Protein 4AXV (pdb70)

Nearest PDB structures (foldseek):
  4axv-assembly1_A-2  TM=1.002E+00  e=1.842E-55  Vibrio campbellii CAIM 519 = NBRC 15631 = ATCC 25920
  5hxd-assembly1_B  TM=9.731E-01  e=2.573E-34  Escherichia coli O157:H7
  5hxd-assembly1_A  TM=9.699E-01  e=5.522E-34  Escherichia coli O157:H7
  3dgv-assembly4_C  TM=7.335E-01  e=3.475E-10  Bos taurus
  3k2k-assembly1_A  TM=6.516E-01  e=4.722E-09  Burkholderia mallei ATCC 23344

CATH classification: 3.40.630.10

Organism: Vibrio campbellii (strain ATCC BAA-1116) (NCBI:txid2902295)

Foldseek 3Di:
DPDPDDDAWDPPVQQVDQPFDWDFLFAAPVGHTFTKGAAQDDDPQAAEEEEALFQQFQLQLLLLSSLNSTHDRNLFRYMYGSYLPQNVVVNGGAHPVQANQQQAAQFVPRDFDWDFACPDPPRPDGDHTGTHDDPVDGRRVNVRVVVVCVVPVHQAYEYEADDPFEKEFAPPDVVSVLLCVLLVGHYDYHPSLCRHNGPNVVCVVVVRGYMYDYHHPDHSVVSNVRRNVSSNCVSNDDD

Solvent-accessible surface area: 12246 Å² total

GO terms:
  GO:0061473 murein tripeptide carboxypeptidase activity (F, IDA)
  GO:0008270 zinc ion binding (F, IDA)
  GO:0009253 peptidoglycan catabolic process (P, IDA)

Radius of gyration: 17.27 Å; Cα contacts (8 Å, |Δi|>4): 525; chains: 1; bounding box: 40×55×35 Å

Sequence (239 aa):
VLFQGPASLIPRTERAAFLITPTSYGKSVLGAPLLYFPAQVESNSRGLILAGTHGDETASIAGLSCALRSLPAECLKHDVILSNPDANQLGTRANANQVDLNRAFPTQNWTEHGTVYRWSSHTPVRDVKVKTGDKEQLEPEVDALISLIELRRPKFVVSFHEPLAFVDDPAHSDLAKWLGKQFNLPIVDDVDYETPGSFGTWCNERQLPCCITVELPPISADLTIEKHLDAFIALLQHDP

InterPro domains:
  IPR000834 Peptidase M14, carboxypeptidase A [PS52035] (3-245)
  IPR043691 Murein peptide amidase A [MF_02211] (13-245)
  IPR043691 Murein peptide amidase A [NF007897] (14-246)
  IPR055438 Succinylglutamate desuccinylase/Aspartoacylase, catalytic domain [PF24827] (54-118)

Structure (mmCIF, N/CA/C/O backbone):
data_4AXV
#
_entry.id   4AXV
#
_cell.length_a   73.600
_cell.length_b   73.600
_cell.length_c   208.710
_cell.angle_alpha   90.00
_cell.angle_beta   90.00
_cell.angle_gamma   120.00
#
_symmetry.space_group_name_H-M   'P 65 2 2'
#
loop_
_entity.id
_entity.type
_entity.pdbx_description
1 polymer MPAA
2 non-polymer 'ZINC ION'
3 non-polymer 1,2-ETHANEDIOL
4 water water
#
loop_
_atom_site.group_PDB
_atom_site.id
_atom_site.type_symbol
_atom_site.label_atom_id
_atom_site.label_alt_id
_atom_site.label_comp_id
_atom_site.label_asym_id
_atom_site.label_entity_id
_atom_site.label_seq_id
_atom_site.pdbx_PDB_ins_code
_atom_site.Cartn_x
_atom_site.Cartn_y
_atom_site.Cartn_z
_atom_site.occupancy
_atom_site.B_iso_or_equiv
_atom_site.auth_seq_id
_atom_site.auth_comp_id
_atom_site.auth_asym_id
_atom_site.auth_atom_id
_atom_site.pdbx_PDB_model_num
ATOM 1 N N . VAL A 1 1 ? -15.923 70.440 47.329 1.00 58.07 -6 VAL A N 1
ATOM 2 C CA . VAL A 1 1 ? -14.545 70.181 46.814 1.00 58.47 -6 VAL A CA 1
ATOM 3 C C . VAL A 1 1 ? -13.847 71.539 46.750 1.00 53.54 -6 VAL A C 1
ATOM 4 O O . VAL A 1 1 ? -14.414 72.495 46.216 1.00 51.66 -6 VAL A O 1
ATOM 8 N N . LEU A 1 2 ? -12.636 71.652 47.292 1.00 46.63 -5 LEU A N 1
ATOM 9 C CA . LEU A 1 2 ? -12.018 72.999 47.365 1.00 50.45 -5 LEU A CA 1
ATOM 10 C C . LEU A 1 2 ? -11.278 73.502 46.103 1.00 44.53 -5 LEU A C 1
ATOM 11 O O . LEU A 1 2 ? -11.285 74.676 45.843 1.00 44.08 -5 LEU A O 1
ATOM 16 N N . PHE A 1 3 ? -10.660 72.600 45.344 1.00 42.54 -4 PHE A N 1
ATOM 17 C CA . PHE A 1 3 ? -9.976 72.902 44.080 1.00 40.48 -4 PHE A CA 1
ATOM 18 C C . PHE A 1 3 ? -9.992 71.579 43.302 1.00 40.34 -4 PHE A C 1
ATOM 19 O O . PHE A 1 3 ? -10.129 70.520 43.931 1.00 40.90 -4 PHE A O 1
ATOM 27 N N . GLN A 1 4 ? -9.879 71.640 41.974 1.00 44.27 -3 GLN A N 1
ATOM 28 C CA . GLN A 1 4 ? -9.700 70.434 41.147 1.00 47.07 -3 GLN A CA 1
ATOM 29 C C . GLN A 1 4 ? -8.266 69.998 41.317 1.00 45.70 -3 GLN A C 1
ATOM 30 O O . GLN A 1 4 ? -7.358 70.837 41.180 1.00 37.89 -3 GLN A O 1
ATOM 36 N N . GLY A 1 5 ? -8.081 68.713 41.683 1.00 48.65 -2 GLY A N 1
ATOM 37 C CA . GLY A 1 5 ? -6.743 68.071 41.900 1.00 44.46 -2 GLY A CA 1
ATOM 38 C C . GLY A 1 5 ? -5.950 68.366 40.643 1.00 45.62 -2 GLY A C 1
ATOM 39 O O . GLY A 1 5 ? -6.561 68.694 39.603 1.00 44.54 -2 GLY A O 1
ATOM 40 N N . PRO A 1 6 ? -4.604 68.348 40.734 1.00 46.54 -1 PRO A N 1
ATOM 41 C CA . PRO A 1 6 ? -3.788 68.841 39.568 1.00 44.98 -1 PRO A CA 1
ATOM 42 C C . PRO A 1 6 ? -3.874 67.915 38.328 1.00 48.41 -1 PRO A C 1
ATOM 43 O O . PRO A 1 6 ? -4.035 66.690 38.481 1.00 46.92 -1 PRO A O 1
ATOM 47 N N . ALA A 1 7 ? -3.796 68.485 37.126 1.00 45.44 0 ALA A N 1
ATOM 48 C CA . ALA A 1 7 ? -3.670 67.659 35.912 1.00 49.03 0 ALA A CA 1
ATOM 49 C C . ALA A 1 7 ? -2.334 66.881 36.049 1.00 50.89 0 ALA A C 1
ATOM 50 O O . ALA A 1 7 ? -1.379 67.432 36.605 1.00 55.41 0 ALA A O 1
ATOM 68 N N . SER A 1 9 ? 1.152 65.657 35.026 1.00 50.91 2 SER A N 1
ATOM 69 C CA . SER A 1 9 ? 2.097 66.185 33.993 1.00 53.83 2 SER A CA 1
ATOM 70 C C . SER A 1 9 ? 2.745 65.060 33.122 1.00 47.69 2 SER A C 1
ATOM 71 O O . SER A 1 9 ? 3.137 63.979 33.613 1.00 47.52 2 SER A O 1
ATOM 74 N N . LEU A 1 10 ? 2.751 65.304 31.816 1.00 43.20 3 LEU A N 1
ATOM 75 C CA . LEU A 1 10 ? 2.939 64.230 30.831 1.00 35.59 3 LEU A CA 1
ATOM 76 C C . LEU A 1 10 ? 4.102 64.516 29.934 1.00 33.68 3 LEU A C 1
ATOM 77 O O . LEU A 1 10 ? 4.481 65.671 29.701 1.00 31.87 3 LEU A O 1
ATOM 82 N N . ILE A 1 11 ? 4.685 63.477 29.380 1.00 33.73 4 ILE A N 1
ATOM 83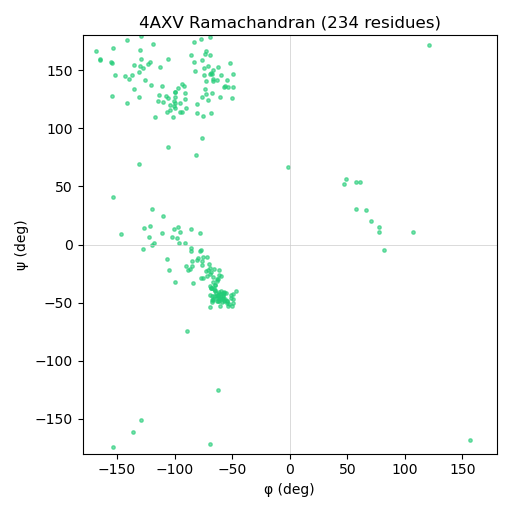 C CA . ILE A 1 11 ? 5.651 63.697 28.337 1.00 32.17 4 ILE A CA 1
ATOM 84 C C . ILE A 1 11 ? 4.953 64.514 27.241 1.00 32.18 4 ILE A C 1
ATOM 85 O O . ILE A 1 11 ? 3.796 64.249 26.955 1.00 34.31 4 ILE A O 1
ATOM 90 N N . PRO A 1 12 ? 5.627 65.555 26.676 1.00 32.04 5 PRO A N 1
ATOM 91 C CA . PRO A 1 12 ? 5.019 66.292 25.551 1.00 31.27 5 PRO A CA 1
ATOM 92 C C . PRO A 1 12 ? 4.590 65.332 24.398 1.00 30.99 5 PRO A C 1
ATOM 93 O O . PRO A 1 12 ? 5.332 64.406 24.026 1.00 31.03 5 PRO A O 1
ATOM 97 N N . ARG A 1 13 ? 3.391 65.545 23.873 1.00 30.31 6 ARG A N 1
ATOM 98 C CA . ARG A 1 13 ? 2.813 64.734 22.795 1.00 29.78 6 ARG A CA 1
ATOM 99 C C . ARG A 1 13 ? 3.795 64.489 21.647 1.00 32.23 6 ARG A C 1
ATOM 100 O O . ARG A 1 13 ? 3.852 63.382 21.095 1.00 28.82 6 ARG A O 1
ATOM 108 N N . THR A 1 14 ? 4.563 65.527 21.291 1.00 31.93 7 THR A N 1
ATOM 109 C CA . THR A 1 14 ? 5.499 65.439 20.183 1.00 30.81 7 THR A CA 1
ATOM 110 C C . THR A 1 14 ? 6.550 64.326 20.435 1.00 28.95 7 THR A C 1
ATOM 111 O O . THR A 1 14 ? 7.116 63.776 19.479 1.00 31.04 7 THR A O 1
ATOM 115 N N . GLU A 1 15 ? 6.838 64.008 21.700 1.00 27.93 8 GLU A N 1
ATOM 116 C CA . GLU A 1 15 ? 7.920 63.021 22.038 1.00 29.02 8 GLU A CA 1
ATOM 117 C C . GLU A 1 15 ? 7.417 61.568 22.278 1.00 25.90 8 GLU A C 1
ATOM 118 O O . GLU A 1 15 ? 8.215 60.695 22.580 1.00 28.21 8 GLU A O 1
ATOM 124 N N . ARG A 1 16 ? 6.123 61.326 22.144 1.00 26.56 9 ARG A N 1
ATOM 125 C CA . ARG A 1 16 ? 5.537 60.078 22.589 1.00 28.17 9 ARG A CA 1
ATOM 126 C C . ARG A 1 16 ? 5.703 58.782 21.759 1.00 28.35 9 ARG A C 1
ATOM 127 O O . ARG A 1 16 ? 5.304 57.713 22.229 1.00 30.52 9 ARG A O 1
ATOM 135 N N . ALA A 1 17 ? 6.305 58.847 20.582 1.00 25.98 10 ALA A N 1
ATOM 136 C CA . ALA A 1 17 ? 6.621 57.630 19.875 1.00 26.51 10 ALA A CA 1
ATOM 137 C C . ALA A 1 17 ? 7.715 56.827 20.603 1.00 29.18 10 ALA A C 1
ATOM 138 O O . ALA A 1 17 ? 7.791 55.644 20.401 1.00 28.79 10 ALA A O 1
ATOM 140 N N . ALA A 1 18 ? 8.563 57.454 21.429 1.00 28.63 11 ALA A N 1
ATOM 141 C CA . ALA A 1 18 ? 9.683 56.742 22.097 1.00 26.30 11 ALA A CA 1
ATOM 142 C C . ALA A 1 18 ? 9.139 56.022 23.355 1.00 28.25 11 ALA A C 1
ATOM 143 O O . ALA A 1 18 ? 8.193 56.498 24.036 1.00 26.02 11 ALA A O 1
ATOM 145 N N . PHE A 1 19 ? 9.764 54.902 23.680 1.00 25.55 12 PHE A N 1
ATOM 146 C CA . PHE A 1 19 ? 9.676 54.335 25.027 1.00 27.99 12 PHE A CA 1
ATOM 147 C C . PHE A 1 19 ? 10.898 54.811 25.873 1.00 27.90 12 PHE A C 1
ATOM 148 O O . PHE A 1 19 ? 11.992 54.458 25.543 1.00 30.34 12 PHE A O 1
ATOM 156 N N . LEU A 1 20 ? 10.727 55.617 26.920 1.00 31.45 13 LEU A N 1
ATOM 157 C CA . LEU A 1 20 ? 11.860 56.047 27.727 1.00 34.55 13 LEU A CA 1
ATOM 158 C C . LEU A 1 20 ? 12.339 54.925 28.662 1.00 36.55 13 LEU A C 1
ATOM 159 O O . LEU A 1 20 ? 13.452 54.998 29.160 1.00 38.06 13 LEU A O 1
ATOM 164 N N . ILE A 1 21 ? 11.506 53.892 28.907 1.00 33.77 14 ILE A N 1
ATOM 165 C CA . ILE A 1 21 ? 11.949 52.679 29.669 1.00 29.96 14 ILE A CA 1
ATOM 166 C C . ILE A 1 21 ? 12.272 51.568 28.712 1.00 34.18 14 ILE A C 1
ATOM 167 O O . ILE A 1 21 ? 11.417 51.176 27.876 1.00 33.12 14 ILE A O 1
ATOM 172 N N . THR A 1 22 ? 13.507 51.083 28.787 1.00 29.61 15 THR A N 1
ATOM 173 C CA . THR A 1 22 ? 13.889 49.912 28.020 1.00 31.31 15 THR A CA 1
ATOM 174 C C . THR A 1 22 ? 13.196 48.684 28.649 1.00 34.21 15 THR A C 1
ATOM 175 O O . THR A 1 22 ? 13.323 48.440 29.857 1.00 31.85 15 THR A O 1
ATOM 179 N N . PRO A 1 23 ? 12.429 47.923 27.847 1.00 29.88 16 PRO A N 1
ATOM 180 C CA . PRO A 1 23 ? 11.797 46.801 28.468 1.00 29.06 16 PRO A CA 1
ATOM 181 C C . PRO A 1 23 ? 12.813 45.672 28.777 1.00 30.78 16 PRO A C 1
ATOM 182 O O . PRO A 1 23 ? 13.941 45.672 28.261 1.00 34.41 16 PRO A O 1
ATOM 186 N N . THR A 1 24 ? 12.418 44.736 29.638 1.00 31.12 17 THR A N 1
ATOM 187 C CA . THR A 1 24 ? 13.186 43.470 29.842 1.00 28.65 17 THR A CA 1
ATOM 188 C C . THR A 1 24 ? 12.384 42.290 29.281 1.00 28.70 17 THR A C 1
ATOM 189 O O . THR A 1 24 ? 11.195 42.200 29.501 1.00 29.12 17 THR A O 1
ATOM 193 N N . SER A 1 25 ? 13.035 41.386 28.575 1.00 26.92 18 SER A N 1
ATOM 194 C CA . SER A 1 25 ? 12.390 40.184 28.129 1.00 29.27 18 SER A CA 1
ATOM 195 C C . SER A 1 25 ? 12.158 39.216 29.295 1.00 29.06 18 SER A C 1
ATOM 196 O O . SER A 1 25 ? 13.005 39.085 30.136 1.00 27.38 18 SER A O 1
ATOM 199 N N . TYR A 1 26 ? 11.026 38.543 29.340 1.00 25.89 19 TYR A N 1
ATOM 200 C CA . TYR A 1 26 ? 10.820 37.520 30.362 1.00 27.09 19 TYR A CA 1
ATOM 201 C C . TYR A 1 26 ? 10.555 36.208 29.683 1.00 29.27 19 TYR A C 1
ATOM 202 O O . TYR A 1 26 ? 10.040 35.291 30.298 1.00 32.78 19 TYR A O 1
ATOM 211 N N . GLY A 1 27 ? 10.862 36.099 28.384 1.00 27.39 20 GLY A N 1
ATOM 212 C CA . GLY A 1 27 ? 10.589 34.813 27.725 1.00 25.07 20 GLY A CA 1
ATOM 213 C C . GLY A 1 27 ? 10.442 34.981 26.224 1.00 28.96 20 GLY A C 1
ATOM 214 O O . GLY A 1 27 ? 10.741 36.066 25.677 1.00 30.29 20 GLY A O 1
ATOM 215 N N . LYS A 1 28 ? 9.950 33.925 25.568 1.00 27.80 21 LYS A N 1
ATOM 216 C CA . LYS A 1 28 ? 9.899 33.821 24.121 1.00 33.45 21 LYS A CA 1
ATOM 217 C C . LYS A 1 28 ? 8.564 33.179 23.791 1.00 34.04 21 LYS A C 1
ATOM 218 O O . LYS A 1 28 ? 8.138 32.243 24.484 1.00 28.80 21 LYS A O 1
ATOM 224 N N . SER A 1 29 ? 7.923 33.616 22.709 1.00 28.66 22 SER A N 1
ATOM 225 C CA . SER A 1 29 ? 6.609 33.113 22.335 1.00 28.80 22 SER A CA 1
ATOM 226 C C . SER A 1 29 ? 6.777 31.820 21.574 1.00 28.68 22 SER A C 1
ATOM 227 O O . SER A 1 29 ? 7.892 31.460 21.237 1.00 29.84 22 SER A O 1
ATOM 230 N N . VAL A 1 30 ? 5.682 31.141 21.247 1.00 25.37 23 VAL A N 1
ATOM 231 C CA . VAL A 1 30 ? 5.791 29.944 20.406 1.00 26.19 23 VAL A CA 1
ATOM 232 C C . VAL A 1 30 ? 6.608 30.249 19.135 1.00 30.77 23 VAL A C 1
ATOM 233 O O . VAL A 1 30 ? 7.469 29.465 18.780 1.00 28.31 23 VAL A O 1
ATOM 237 N N . LEU A 1 31 ? 6.328 31.369 18.443 1.00 29.33 24 LEU A N 1
ATOM 238 C CA . LEU A 1 31 ? 6.975 31.667 17.158 1.00 29.89 24 LEU A CA 1
ATOM 239 C C . LEU A 1 31 ? 8.355 32.227 17.377 1.00 27.21 24 LEU A C 1
ATOM 240 O O . LEU A 1 31 ? 9.113 32.381 16.443 1.00 25.59 24 LEU A O 1
ATOM 245 N N . GLY A 1 32 ? 8.684 32.581 18.592 1.00 27.31 25 GLY A N 1
ATOM 246 C CA . GLY A 1 32 ? 10.074 32.964 18.870 1.00 26.32 25 GLY A CA 1
ATOM 247 C C . GLY A 1 32 ? 10.161 34.463 19.069 1.00 32.67 25 GLY A C 1
ATOM 248 O O . GLY A 1 32 ? 11.264 34.987 19.072 1.00 31.86 25 GLY A O 1
ATOM 249 N N . ALA A 1 33 ? 9.024 35.175 19.199 1.00 32.38 26 ALA A N 1
ATOM 250 C CA . ALA A 1 33 ? 9.107 36.640 19.509 1.00 31.14 26 ALA A CA 1
ATOM 251 C C . ALA A 1 33 ? 9.493 36.830 20.954 1.00 30.42 26 ALA A C 1
ATOM 252 O O . ALA A 1 33 ? 9.159 36.002 21.763 1.00 31.16 26 ALA A O 1
ATOM 254 N N . PRO A 1 34 ? 10.157 37.944 21.292 1.00 30.91 27 PRO A N 1
ATOM 255 C CA . PRO A 1 34 ? 10.387 38.179 22.722 1.00 30.78 27 PRO A CA 1
ATOM 256 C C . PRO A 1 34 ? 9.116 38.645 23.469 1.00 29.01 27 PRO A C 1
ATOM 257 O O . PRO A 1 34 ? 8.287 39.302 22.897 1.00 29.87 27 PRO A O 1
ATOM 261 N N . LEU A 1 35 ? 9.003 38.221 24.721 1.00 27.39 28 LEU A N 1
ATOM 262 C CA . LEU A 1 35 ? 7.964 38.585 25.644 1.00 27.28 28 LEU A CA 1
ATOM 263 C C . LEU A 1 35 ? 8.597 39.653 26.497 1.00 26.15 28 LEU A C 1
ATOM 264 O O . LEU A 1 35 ? 9.729 39.470 27.018 1.00 28.31 28 LEU A O 1
ATOM 269 N N . LEU A 1 36 ? 7.911 40.788 26.584 1.00 23.59 29 LEU A N 1
ATOM 270 C CA . LEU A 1 36 ? 8.491 42.020 27.168 1.00 25.40 29 LEU A CA 1
ATOM 271 C C . LEU A 1 36 ? 7.678 42.609 28.278 1.00 25.39 29 LEU A C 1
ATOM 272 O O . LEU A 1 36 ? 6.431 42.651 28.197 1.00 25.59 29 LEU A O 1
ATOM 277 N N . TYR A 1 37 ? 8.369 43.123 29.295 1.00 25.20 30 TYR A N 1
ATOM 278 C CA . TYR A 1 37 ? 7.696 43.908 30.288 1.00 28.21 30 TYR A CA 1
ATOM 279 C C . TYR A 1 37 ? 8.523 45.146 30.575 1.00 29.11 30 TYR A C 1
ATOM 280 O O . TYR A 1 37 ? 9.766 45.164 30.395 1.00 29.86 30 TYR A O 1
ATOM 289 N N . PHE A 1 38 ? 7.822 46.166 31.031 1.00 26.36 31 PHE A N 1
ATOM 290 C CA . PHE A 1 38 ? 8.465 47.405 31.396 1.00 27.14 31 PHE A CA 1
ATOM 291 C C . PHE A 1 38 ? 8.437 47.450 32.898 1.00 28.04 31 PHE A C 1
ATOM 292 O O . PHE A 1 38 ? 7.324 47.527 33.475 1.00 28.47 31 PHE A O 1
ATOM 300 N N . PRO A 1 39 ? 9.632 47.386 33.527 1.00 31.22 32 PRO A N 1
ATOM 301 C CA . PRO A 1 39 ? 9.705 47.344 34.996 1.00 31.56 32 PRO A CA 1
ATOM 302 C C . PRO A 1 39 ? 9.224 48.627 35.642 1.00 32.30 32 PRO A C 1
ATOM 303 O O . PRO A 1 39 ? 9.513 49.750 35.136 1.00 31.39 32 PRO A O 1
ATOM 307 N N . ALA A 1 40 ? 8.510 48.485 36.764 1.00 30.54 33 ALA A N 1
ATOM 308 C CA . ALA A 1 40 ? 8.180 49.637 37.590 1.00 32.24 33 ALA A CA 1
ATOM 309 C C . ALA A 1 40 ? 9.445 50.468 37.862 1.00 31.02 33 ALA A C 1
ATOM 310 O O . ALA A 1 40 ? 10.526 49.913 37.977 1.00 29.04 33 ALA A O 1
ATOM 312 N N . GLN A 1 41 ? 9.301 51.787 37.963 1.00 31.28 34 GLN A N 1
ATOM 313 C CA . GLN A 1 41 ? 10.447 52.659 38.234 1.00 36.19 34 GLN A CA 1
ATOM 314 C C . GLN A 1 41 ? 10.466 53.167 39.693 1.00 39.73 34 GLN A C 1
ATOM 315 O O . GLN A 1 41 ? 11.491 53.520 40.180 1.00 45.92 34 GLN A O 1
ATOM 321 N N . VAL A 1 42 ? 9.327 53.174 40.375 1.00 44.35 35 VAL A N 1
ATOM 322 C CA . VAL A 1 42 ? 9.234 53.631 41.771 1.00 48.86 35 VAL A CA 1
ATOM 323 C C . VAL A 1 42 ? 9.302 52.377 42.635 1.00 52.30 35 VAL A C 1
ATOM 324 O O . VAL A 1 42 ? 8.655 51.365 42.347 1.00 43.67 35 VAL A O 1
ATOM 328 N N . GLU A 1 43 ? 10.112 52.464 43.680 1.00 57.03 36 GLU A N 1
ATOM 329 C CA . GLU A 1 43 ? 10.121 51.521 44.790 1.00 63.13 36 GLU A CA 1
ATOM 330 C C . GLU A 1 43 ? 8.876 51.745 45.651 1.00 58.02 36 GLU A C 1
ATOM 331 O O . GLU A 1 43 ? 8.577 52.878 46.006 1.00 59.31 36 GLU A O 1
ATOM 337 N N . SER A 1 44 ? 8.138 50.679 45.956 1.00 56.68 37 SER A N 1
ATOM 338 C CA . SER A 1 44 ? 6.980 50.776 46.857 1.00 53.13 37 SER A CA 1
ATOM 339 C C . SER A 1 44 ? 6.474 49.414 47.267 1.00 52.83 37 SER A C 1
ATOM 340 O O . SER A 1 44 ? 6.796 48.387 46.659 1.00 53.60 37 SER A O 1
ATOM 343 N N . ASN A 1 45 ? 5.632 49.426 48.287 1.00 58.09 38 ASN A N 1
ATOM 344 C CA . ASN A 1 45 ? 5.121 48.203 48.841 1.00 58.62 38 ASN A CA 1
ATOM 345 C C . ASN A 1 45 ? 3.925 47.709 48.085 1.00 57.15 38 ASN A C 1
ATOM 346 O O . ASN A 1 45 ? 3.535 46.541 48.251 1.00 54.64 38 ASN A O 1
ATOM 351 N N . SER A 1 46 ? 3.357 48.581 47.244 1.00 52.17 39 SER A N 1
ATOM 352 C CA . SER A 1 46 ? 2.191 48.183 46.464 1.00 50.41 39 SER A CA 1
ATOM 353 C C . SER A 1 46 ? 2.415 48.014 44.926 1.00 42.47 39 SER A C 1
ATOM 354 O O . SER A 1 46 ? 1.481 48.057 44.131 1.00 39.39 39 SER A O 1
ATOM 357 N N . ARG A 1 47 ? 3.640 47.741 44.533 1.00 38.54 40 ARG A N 1
ATOM 358 C CA . ARG A 1 47 ? 3.922 47.484 43.147 1.00 36.28 40 ARG A CA 1
ATOM 359 C C . ARG A 1 47 ? 3.141 46.243 42.621 1.00 39.72 40 ARG A C 1
ATOM 360 O O . ARG A 1 47 ? 3.186 45.141 43.203 1.00 32.75 40 ARG A O 1
ATOM 368 N N . GLY A 1 48 ? 2.424 46.439 41.515 1.00 34.65 41 GLY A N 1
ATOM 369 C CA . GLY A 1 48 ? 1.686 45.340 40.921 1.00 35.01 41 GLY A CA 1
ATOM 370 C C . GLY A 1 48 ? 1.978 45.199 39.438 1.00 35.05 41 GLY A C 1
ATOM 371 O O . GLY A 1 48 ? 3.082 45.534 38.963 1.00 35.90 41 GLY A O 1
ATOM 372 N N . LEU A 1 49 ? 0.998 44.682 38.705 1.00 29.52 42 LEU A N 1
ATOM 373 C CA . LEU A 1 49 ? 1.247 44.250 37.339 1.00 30.28 42 LEU A CA 1
ATOM 374 C C . LEU A 1 49 ? 0.044 44.614 36.510 1.00 28.24 42 LEU A C 1
ATOM 375 O O . LEU A 1 49 ? -1.093 44.236 36.845 1.00 29.32 42 LEU A O 1
ATOM 380 N N . ILE A 1 50 ? 0.295 45.411 35.473 1.00 26.79 43 ILE A N 1
ATOM 381 C CA . ILE A 1 50 ? -0.740 45.790 34.502 1.00 26.70 43 ILE A CA 1
ATOM 382 C C . ILE A 1 50 ? -0.509 45.073 33.164 1.00 28.13 43 ILE A C 1
ATOM 383 O O . ILE A 1 50 ? 0.591 45.164 32.590 1.00 25.81 43 ILE A O 1
ATOM 388 N N . LEU A 1 51 ? -1.534 44.396 32.645 1.00 27.22 44 LEU A N 1
ATOM 389 C CA . LEU A 1 51 ? -1.282 43.455 31.594 1.00 30.60 44 LEU A CA 1
ATOM 390 C C . LEU A 1 51 ? -2.344 43.580 30.493 1.00 30.78 44 LEU A C 1
ATOM 391 O O . LEU A 1 51 ? -3.528 43.838 30.812 1.00 25.44 44 LEU A O 1
ATOM 396 N N . ALA A 1 52 ? -1.938 43.358 29.218 1.00 22.52 45 ALA A N 1
ATOM 397 C CA . ALA A 1 52 ? -2.931 43.305 28.160 1.00 24.07 45 ALA A CA 1
ATOM 398 C C . ALA A 1 52 ? -2.525 42.210 27.174 1.00 24.13 45 ALA A C 1
ATOM 399 O O . ALA A 1 52 ? -1.435 41.589 27.297 1.00 24.15 45 ALA A O 1
ATOM 401 N N . GLY A 1 53 ? -3.369 41.973 26.184 1.00 21.37 46 GLY A N 1
ATOM 402 C CA . GLY A 1 53 ? -2.982 41.063 25.104 1.00 22.15 46 GLY A CA 1
ATOM 403 C C . GLY A 1 53 ? -3.043 39.561 25.414 1.00 25.77 46 GLY A C 1
ATOM 404 O O . GLY A 1 53 ? -2.488 38.749 24.629 1.00 27.82 46 GLY A O 1
ATOM 405 N N . THR A 1 54 ? -3.721 39.163 26.501 1.00 24.54 47 THR A N 1
ATOM 406 C CA . THR A 1 54 ? -4.048 37.718 26.719 1.00 25.41 47 THR A CA 1
ATOM 407 C C . THR A 1 54 ? -4.670 37.112 25.461 1.00 27.54 47 THR A C 1
ATOM 408 O O . THR A 1 54 ? -4.248 36.023 25.000 1.00 24.39 47 THR A O 1
ATOM 412 N N . HIS A 1 55 ? -5.637 37.850 24.899 1.00 25.08 48 HIS A N 1
ATOM 413 C CA . HIS A 1 55 ? -6.278 37.466 23.619 1.00 24.13 48 HIS A CA 1
ATOM 414 C C . HIS A 1 55 ? -5.759 38.387 22.522 1.00 24.91 48 HIS A C 1
ATOM 415 O O . HIS A 1 55 ? -5.810 39.610 22.646 1.00 22.49 48 HIS A O 1
ATOM 422 N N . GLY A 1 56 ? -5.240 37.790 21.457 1.00 23.42 49 GLY A N 1
ATOM 423 C CA . GLY A 1 56 ? -4.433 38.540 20.495 1.00 28.12 49 GLY A CA 1
ATOM 424 C C . GLY A 1 56 ? -5.222 39.549 19.683 1.00 25.76 49 GLY A C 1
ATOM 425 O O . GLY A 1 56 ? -4.631 40.467 19.175 1.00 30.28 49 GLY A O 1
ATOM 426 N N . ASP A 1 57 ? -6.542 39.399 19.601 1.00 23.44 50 ASP A N 1
ATOM 427 C CA . ASP A 1 57 ? -7.354 40.321 18.804 1.00 25.63 50 ASP A CA 1
ATOM 428 C C . ASP A 1 57 ? -8.054 41.371 19.698 1.00 25.72 50 ASP A C 1
ATOM 429 O O . ASP A 1 57 ? -8.966 42.015 19.263 1.00 22.49 50 ASP A O 1
ATOM 434 N N . GLU A 1 58 ? -7.665 41.509 20.960 1.00 23.55 51 GLU A N 1
ATOM 435 C CA . GLU A 1 58 ? -8.255 42.547 21.811 1.00 22.72 51 GLU A CA 1
ATOM 436 C C . GLU A 1 58 ? -7.174 43.604 21.935 1.00 20.45 51 GLU A C 1
ATOM 437 O O . GLU A 1 58 ? -6.337 43.579 22.813 1.00 23.06 51 GLU A O 1
ATOM 443 N N . THR A 1 59 ? -7.119 44.476 20.951 1.00 21.63 52 THR A N 1
ATOM 444 C CA . THR A 1 59 ? -5.969 45.314 20.734 1.00 22.63 52 THR A CA 1
ATOM 445 C C . THR A 1 59 ? -6.256 46.744 21.133 1.00 23.51 52 THR A C 1
ATOM 446 O O . THR A 1 59 ? -5.333 47.555 21.207 1.00 23.01 52 THR A O 1
ATOM 450 N N . ALA A 1 60 ? -7.526 47.103 21.363 1.00 22.05 53 ALA A N 1
ATO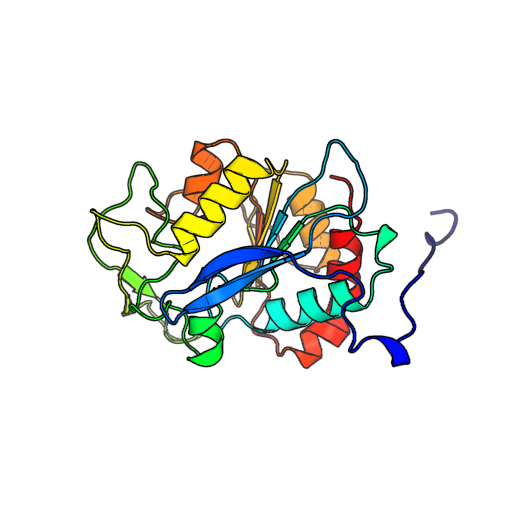M 451 C CA . ALA A 1 60 ? -7.803 48.512 21.731 1.00 21.87 53 ALA A CA 1
ATOM 452 C C . ALA A 1 60 ? -7.136 48.754 23.071 1.00 24.12 53 ALA A C 1
ATOM 453 O O . ALA A 1 60 ? -6.533 49.829 23.329 1.00 24.69 53 ALA A O 1
ATOM 455 N N . SER A 1 61 ? -7.126 47.713 23.908 1.00 25.16 54 SER A N 1
ATOM 456 C CA . SER A 1 61 ? -6.499 47.879 25.206 1.00 28.34 54 SER A CA 1
ATOM 457 C C . SER A 1 61 ? -4.992 47.880 25.141 1.00 28.80 54 SER A C 1
ATOM 458 O O . SER A 1 61 ? -4.341 48.519 25.984 1.00 26.83 54 SER A O 1
ATOM 461 N N . ILE A 1 62 ? -4.416 47.185 24.156 1.00 24.28 55 ILE A N 1
ATOM 462 C CA . ILE A 1 62 ? -2.952 47.254 23.984 1.00 23.22 55 ILE A CA 1
ATOM 463 C C . ILE A 1 62 ? -2.543 48.682 23.541 1.00 23.89 55 ILE A C 1
ATOM 464 O O . ILE A 1 62 ? -1.611 49.294 24.069 1.00 22.99 55 ILE A O 1
ATOM 469 N N . ALA A 1 63 ? -3.253 49.225 22.540 1.00 22.19 56 ALA A N 1
ATOM 470 C CA . ALA A 1 63 ? -2.952 50.562 22.074 1.00 21.23 56 ALA A CA 1
ATOM 471 C C . ALA A 1 63 ? -3.081 51.579 23.237 1.00 21.21 56 ALA A C 1
ATOM 472 O O . ALA A 1 63 ? -2.246 52.427 23.404 1.00 21.83 56 ALA A O 1
ATOM 474 N N . GLY A 1 64 ? -4.140 51.470 24.047 1.00 26.33 57 GLY A N 1
ATOM 475 C CA . GLY A 1 64 ? -4.411 52.472 25.103 1.00 24.27 57 GLY A CA 1
ATOM 476 C C . GLY A 1 64 ? -3.333 52.415 26.189 1.00 24.46 57 GLY A C 1
ATOM 477 O O . GLY A 1 64 ? -2.789 53.424 26.632 1.00 28.05 57 GLY A O 1
ATOM 478 N N . LEU A 1 65 ? -2.996 51.202 26.586 1.00 26.24 58 LEU A N 1
ATOM 479 C CA . LEU A 1 65 ? -1.962 50.966 27.582 1.00 24.99 58 LEU A CA 1
ATOM 480 C C . LEU A 1 65 ? -0.612 51.404 27.052 1.00 24.54 58 LEU A C 1
ATOM 481 O O . LEU A 1 65 ? 0.170 52.049 27.771 1.00 23.37 58 LEU A O 1
ATOM 486 N N . SER A 1 66 ? -0.308 51.061 25.797 1.00 24.37 59 SER A N 1
ATOM 487 C CA . SER A 1 66 ? 0.968 51.551 25.209 1.00 24.20 59 SER A CA 1
ATOM 488 C C . SER A 1 66 ? 1.051 53.099 25.101 1.00 24.46 59 SER A C 1
ATOM 489 O O . SER A 1 66 ? 2.044 53.700 25.476 1.00 26.60 59 SER A O 1
ATOM 492 N N . CYS A 1 67 ? 0.015 53.729 24.573 1.00 24.55 60 CYS A N 1
ATOM 493 C CA . CYS A 1 67 ? -0.038 55.205 24.547 1.00 25.73 60 CYS A CA 1
ATOM 494 C C . CYS A 1 67 ? 0.092 55.831 25.966 1.00 25.58 60 CYS A C 1
ATOM 495 O O . CYS A 1 67 ? 0.855 56.799 26.135 1.00 24.94 60 CYS A O 1
ATOM 498 N N . ALA A 1 68 ? -0.582 55.239 26.959 1.00 25.65 61 ALA A N 1
ATOM 499 C CA . ALA A 1 68 ? -0.503 55.722 28.374 1.00 26.13 61 ALA A CA 1
ATOM 500 C C . ALA A 1 68 ? 0.904 55.617 28.876 1.00 25.67 61 ALA A C 1
ATOM 501 O O . ALA A 1 68 ? 1.457 56.592 29.406 1.00 28.21 61 ALA A O 1
ATOM 503 N N . LEU A 1 69 ? 1.512 54.457 28.669 1.00 25.14 62 LEU A N 1
ATOM 504 C CA . LEU A 1 69 ? 2.880 54.213 29.149 1.00 27.49 62 LEU A CA 1
ATOM 505 C C . LEU A 1 69 ? 3.881 55.267 28.560 1.00 29.63 62 LEU A C 1
ATOM 506 O O . LEU A 1 69 ? 4.747 55.840 29.253 1.00 27.26 62 LEU A O 1
ATOM 511 N N . ARG A 1 70 ? 3.760 55.502 27.254 1.00 27.42 63 ARG A N 1
ATOM 512 C CA . ARG A 1 70 ? 4.644 56.445 26.567 1.00 25.27 63 ARG A CA 1
ATOM 513 C C . ARG A 1 70 ? 4.274 57.927 26.876 1.00 25.49 63 ARG A C 1
ATOM 514 O O . ARG A 1 70 ? 5.032 58.860 26.498 1.00 25.67 63 ARG A O 1
ATOM 522 N N . SER A 1 71 ? 3.122 58.152 27.513 1.00 26.31 64 SER A N 1
ATOM 523 C CA . SER A 1 71 ? 2.716 59.493 27.925 1.00 27.80 64 SER A CA 1
ATOM 524 C C . SER A 1 71 ? 3.197 59.862 29.340 1.00 31.36 64 SER A C 1
ATOM 525 O O . SER A 1 71 ? 3.250 61.050 29.667 1.00 31.39 64 SER A O 1
ATOM 528 N N . LEU A 1 72 ? 3.550 58.852 30.137 1.00 29.55 65 LEU A N 1
ATOM 529 C CA . LEU A 1 72 ? 3.900 58.987 31.550 1.00 32.23 65 LEU A CA 1
ATOM 530 C C . LEU A 1 72 ? 5.386 59.218 31.745 1.00 31.34 65 LEU A C 1
ATOM 531 O O . LEU A 1 72 ? 6.170 58.380 31.294 1.00 31.37 65 LEU A O 1
ATOM 536 N N . PRO A 1 73 ? 5.785 60.311 32.466 1.00 33.42 66 PRO A N 1
ATOM 537 C CA . PRO A 1 73 ? 7.221 60.436 32.815 1.00 33.53 66 PRO A CA 1
ATOM 538 C C . PRO A 1 73 ? 7.745 59.110 33.428 1.00 34.11 66 PRO A C 1
ATOM 539 O O . PRO A 1 73 ? 7.038 58.477 34.237 1.00 41.28 66 PRO A O 1
ATOM 543 N N . ALA A 1 74 ? 8.928 58.659 33.002 1.00 31.35 67 ALA A N 1
ATOM 544 C CA . ALA A 1 74 ? 9.420 57.320 33.298 1.00 31.74 67 ALA A CA 1
ATOM 545 C C . ALA A 1 74 ? 9.482 57.044 34.813 1.00 40.63 67 ALA A C 1
ATOM 546 O O . ALA A 1 74 ? 9.135 55.960 35.278 1.00 35.65 67 ALA A O 1
ATOM 548 N N . GLU A 1 75 ? 9.917 58.046 35.567 1.00 38.69 68 GLU A N 1
ATOM 549 C CA . GLU A 1 75 ? 10.104 57.923 36.997 1.00 41.64 68 GLU A CA 1
ATOM 550 C C . GLU A 1 75 ? 8.741 57.851 37.754 1.00 41.13 68 GLU A C 1
ATOM 551 O O . GLU A 1 75 ? 8.719 57.574 38.955 1.00 38.87 68 GLU A O 1
ATOM 557 N N . CYS A 1 76 ? 7.614 58.118 37.085 1.00 37.21 69 CYS A N 1
ATOM 558 C CA . CYS A 1 76 ? 6.298 57.977 37.755 1.00 35.01 69 CYS A CA 1
ATOM 559 C C . CYS A 1 76 ? 5.694 56.538 37.720 1.00 34.74 69 CYS A C 1
ATOM 560 O O . CYS A 1 76 ? 4.653 56.286 38.310 1.00 35.13 69 CYS A O 1
ATOM 563 N N . LEU A 1 77 ? 6.329 55.601 37.005 1.00 33.71 70 LEU A N 1
ATOM 564 C CA . LEU A 1 77 ? 5.705 54.273 36.805 1.00 31.38 70 LEU A CA 1
ATOM 565 C C . LEU A 1 77 ? 5.803 53.400 38.080 1.00 32.94 70 LEU A C 1
ATOM 566 O O . LEU A 1 77 ? 6.903 52.944 38.429 1.00 31.77 70 LEU A O 1
ATOM 571 N N . LYS A 1 78 ? 4.655 53.164 38.733 1.00 29.59 71 LYS A N 1
ATOM 572 C CA . LYS A 1 78 ? 4.613 52.372 39.962 1.00 33.28 71 LYS A CA 1
ATOM 573 C C . LYS A 1 78 ? 4.534 50.874 39.740 1.00 34.77 71 LYS A C 1
ATOM 574 O O . LYS A 1 78 ? 4.834 50.117 40.663 1.00 33.46 71 LYS A O 1
ATOM 580 N N . HIS A 1 79 ? 4.137 50.424 38.536 1.00 30.54 72 HIS A N 1
ATOM 581 C CA . HIS A 1 79 ? 3.819 48.950 38.326 1.00 28.73 72 HIS A CA 1
ATOM 582 C C . HIS A 1 79 ? 4.503 48.400 37.140 1.00 31.22 72 HIS A C 1
ATOM 583 O O . HIS A 1 79 ? 4.816 49.155 36.214 1.00 30.36 72 HIS A O 1
ATOM 590 N N . ASP A 1 80 ? 4.764 47.089 37.138 1.00 30.16 73 ASP A N 1
ATOM 591 C CA . ASP A 1 80 ? 5.242 46.450 35.943 1.00 29.88 73 ASP A CA 1
ATOM 592 C C . ASP A 1 80 ? 4.091 46.482 34.874 1.00 30.12 73 ASP A C 1
ATOM 593 O O . ASP A 1 80 ? 2.884 46.425 35.204 1.00 28.93 73 ASP A O 1
ATOM 598 N N . VAL A 1 81 ? 4.485 46.601 33.615 1.00 31.68 74 VAL A N 1
ATOM 599 C CA . VAL A 1 81 ? 3.546 46.699 32.493 1.00 27.01 74 VAL A CA 1
ATOM 600 C C . VAL A 1 81 ? 3.967 45.711 31.430 1.00 26.32 74 VAL A C 1
ATOM 601 O O . VAL A 1 81 ? 5.146 45.679 31.013 1.00 25.75 74 VAL A O 1
ATOM 605 N N . ILE A 1 82 ? 2.992 44.882 31.033 1.00 26.45 75 ILE A N 1
ATOM 606 C CA . ILE A 1 82 ? 3.102 44.042 29.856 1.00 25.19 75 ILE A CA 1
ATOM 607 C C . ILE A 1 82 ? 2.023 44.479 28.879 1.00 25.60 75 ILE A C 1
ATOM 608 O O . ILE A 1 82 ? 0.815 44.311 29.125 1.00 24.44 75 ILE A O 1
ATOM 613 N N . LEU A 1 83 ? 2.486 45.097 27.795 1.00 24.38 76 LEU A N 1
ATOM 614 C CA . LEU A 1 83 ? 1.636 45.612 26.698 1.00 27.46 76 LEU A CA 1
ATOM 615 C C . LEU A 1 83 ? 0.912 44.463 25.956 1.00 26.06 76 LEU A C 1
ATOM 616 O O . LEU A 1 83 ? -0.256 44.558 25.593 1.00 25.92 76 LEU A O 1
ATOM 621 N N . SER A 1 84 ? 1.620 43.369 25.748 1.00 24.42 77 SER A N 1
ATOM 622 C CA . SER A 1 84 ? 0.985 42.192 25.233 1.00 24.63 77 SER A CA 1
ATOM 623 C C . SER A 1 84 ? 1.719 40.935 25.663 1.00 26.25 77 SER A C 1
ATOM 624 O O . SER A 1 84 ? 2.948 40.757 25.411 1.00 24.21 77 SER A O 1
ATOM 635 N N . ASN A 1 86 ? 0.825 38.082 24.528 1.00 24.91 79 ASN A N 1
ATOM 636 C CA . ASN A 1 86 ? 0.578 37.063 23.432 1.00 24.99 79 ASN A CA 1
ATOM 637 C C . ASN A 1 86 ? 0.899 37.693 22.060 1.00 24.08 79 ASN A C 1
ATOM 638 O O . ASN A 1 86 ? 0.000 37.856 21.242 1.00 25.08 79 ASN A O 1
ATOM 643 N N . PRO A 1 87 ? 2.200 38.020 21.800 1.00 27.08 80 PRO A N 1
ATOM 644 C CA . PRO A 1 87 ? 2.607 38.782 20.585 1.00 24.01 80 PRO A CA 1
ATOM 645 C C . PRO A 1 87 ? 2.316 38.038 19.282 1.00 25.03 80 PRO A C 1
ATOM 646 O O . PRO A 1 87 ? 1.983 38.700 18.284 1.00 23.51 80 PRO A O 1
ATOM 650 N N . ASP A 1 88 ? 2.339 36.696 19.293 1.00 24.32 81 ASP A N 1
ATOM 651 C CA . ASP A 1 88 ? 2.031 35.915 18.059 1.00 23.22 81 ASP A CA 1
ATOM 652 C C . ASP A 1 88 ? 0.583 36.051 17.683 1.00 23.38 81 ASP A C 1
ATOM 653 O O . ASP A 1 88 ? 0.210 36.050 16.494 1.00 23.19 81 ASP A O 1
ATOM 658 N N . ALA A 1 89 ? -0.269 36.087 18.702 1.00 25.04 82 ALA A N 1
ATOM 659 C CA . ALA A 1 89 ? -1.683 36.170 18.391 1.00 23.85 82 ALA A CA 1
ATOM 660 C C . ALA A 1 89 ? -1.958 37.561 17.875 1.00 21.63 82 ALA A C 1
ATOM 661 O O . ALA A 1 89 ? -2.929 37.753 17.118 1.00 23.86 82 ALA A O 1
ATOM 663 N N . ASN A 1 90 ? -1.157 38.555 18.292 1.00 21.16 83 ASN A N 1
ATOM 664 C CA . ASN A 1 90 ? -1.385 39.933 17.773 1.00 22.08 83 ASN A CA 1
ATOM 665 C C . ASN A 1 90 ? -1.053 39.919 16.288 1.00 26.52 83 ASN A C 1
ATOM 666 O O . ASN A 1 90 ? -1.858 40.357 15.509 1.00 25.39 83 ASN A O 1
ATOM 671 N N . GLN A 1 91 ? 0.114 39.373 15.879 1.00 23.05 84 GLN A N 1
ATOM 672 C CA . GLN A 1 91 ? 0.458 39.428 14.429 1.00 24.76 84 GLN A CA 1
ATOM 673 C C . GLN A 1 91 ? -0.415 38.463 13.632 1.00 24.57 84 GLN A C 1
ATOM 674 O O . GLN A 1 91 ? -0.667 38.687 12.454 1.00 22.57 84 GLN A O 1
ATOM 680 N N . LEU A 1 92 ? -0.963 37.434 14.280 1.00 25.67 85 LEU A N 1
ATOM 681 C CA . LEU A 1 92 ? -1.904 36.546 13.549 1.00 22.89 85 LEU A CA 1
ATOM 682 C C . LEU A 1 92 ? -3.369 37.033 13.541 1.00 22.65 85 LEU A C 1
ATOM 683 O O . LEU A 1 92 ? -4.225 36.399 12.925 1.00 23.49 85 LEU A O 1
ATOM 688 N N . GLY A 1 93 ? -3.656 38.133 14.224 1.00 22.19 86 GLY A N 1
ATOM 689 C CA . GLY A 1 93 ? -5.032 38.612 14.340 1.00 24.07 86 GLY A CA 1
ATOM 690 C C . GLY A 1 93 ? -5.988 37.568 14.960 1.00 25.98 86 GLY A C 1
ATOM 691 O O . GLY A 1 93 ? -7.169 37.556 14.625 1.00 22.00 86 GLY A O 1
ATOM 692 N N . THR A 1 94 ? -5.477 36.688 15.849 1.00 23.37 87 THR A N 1
ATOM 693 C CA . THR A 1 94 ? -6.335 35.673 16.495 1.00 24.08 87 THR A CA 1
ATOM 694 C C . THR A 1 94 ? -6.523 35.883 18.002 1.00 24.55 87 THR A C 1
ATOM 695 O O . THR A 1 94 ? -5.637 36.410 18.711 1.00 25.67 87 THR A O 1
ATOM 699 N N . ARG A 1 95 ? -7.639 35.406 18.513 1.00 24.63 88 ARG A N 1
ATOM 700 C CA . ARG A 1 95 ? -7.825 35.315 19.968 1.00 25.45 88 ARG A CA 1
ATOM 701 C C . ARG A 1 95 ? -6.762 34.387 20.616 1.00 23.20 88 ARG A C 1
ATOM 702 O O . ARG A 1 95 ? -6.071 34.782 21.531 1.00 24.93 88 ARG A O 1
ATOM 710 N N . ALA A 1 96 ? -6.637 33.170 20.095 1.00 23.13 89 ALA A N 1
ATOM 711 C CA . ALA A 1 96 ? -5.676 32.148 20.566 1.00 24.86 89 ALA A CA 1
ATOM 712 C C . ALA A 1 96 ? -4.218 32.371 20.143 1.00 25.27 89 ALA A C 1
ATOM 713 O O . ALA A 1 96 ? -3.938 33.067 19.160 1.00 24.29 89 ALA A O 1
ATOM 715 N N . ASN A 1 97 ? -3.296 31.758 20.881 1.00 23.06 90 ASN A N 1
ATOM 716 C CA . ASN A 1 97 ? -1.896 31.798 20.466 1.00 23.88 90 ASN A CA 1
ATOM 717 C C . ASN A 1 97 ? -1.662 30.969 19.207 1.00 25.45 90 ASN A C 1
ATOM 718 O O . ASN A 1 97 ? -2.637 30.450 18.602 1.00 21.67 90 ASN A O 1
ATOM 723 N N . ALA A 1 98 ? -0.377 30.811 18.857 1.00 25.88 91 ALA A N 1
ATOM 724 C CA . ALA A 1 98 ? 0.059 30.176 17.578 1.00 29.82 91 ALA A CA 1
ATOM 725 C C . ALA A 1 98 ? -0.209 28.656 17.552 1.00 29.44 91 ALA A C 1
ATOM 726 O O . ALA A 1 98 ? -0.169 28.056 16.488 1.00 33.76 91 ALA A O 1
ATOM 728 N N . ASN A 1 99 ? -0.455 28.034 18.717 1.00 29.70 92 ASN A N 1
ATOM 729 C CA . ASN A 1 99 ? -0.880 26.629 18.746 1.00 28.62 92 ASN A CA 1
ATOM 730 C C . ASN A 1 99 ? -2.389 26.526 18.865 1.00 28.65 92 ASN A C 1
ATOM 731 O O . ASN A 1 99 ? -2.878 25.460 19.263 1.00 25.23 92 ASN A O 1
ATOM 736 N N . GLN A 1 100 ? -3.114 27.639 18.621 1.00 27.37 93 GLN A N 1
ATOM 737 C CA . GLN A 1 100 ? -4.588 27.638 18.689 1.00 29.53 93 GLN A CA 1
ATOM 738 C C . GLN A 1 100 ? -5.030 27.397 20.121 1.00 29.31 93 GLN A C 1
ATOM 739 O O . GLN A 1 100 ? -6.095 26.842 20.367 1.00 28.85 93 GLN A O 1
ATOM 745 N N . VAL A 1 101 ? -4.210 27.826 21.077 1.00 29.03 94 VAL A N 1
ATOM 746 C CA . VAL A 1 101 ? -4.580 27.706 22.490 1.00 24.92 94 VAL A CA 1
ATOM 747 C C . VAL A 1 101 ? -5.106 29.075 23.038 1.00 26.83 94 VAL A C 1
ATOM 748 O O . VAL A 1 101 ? -4.402 30.110 22.932 1.00 25.07 94 VAL A O 1
ATOM 752 N N . ASP A 1 102 ? -6.332 29.098 23.574 1.00 23.48 95 ASP A N 1
ATOM 753 C CA . ASP A 1 102 ? -6.830 30.250 24.316 1.00 24.42 95 ASP A CA 1
ATOM 754 C C . ASP A 1 102 ? -6.039 30.355 25.638 1.00 27.92 95 ASP A C 1
ATOM 755 O O . ASP A 1 102 ? -6.146 29.496 26.533 1.00 24.31 95 ASP A O 1
ATOM 760 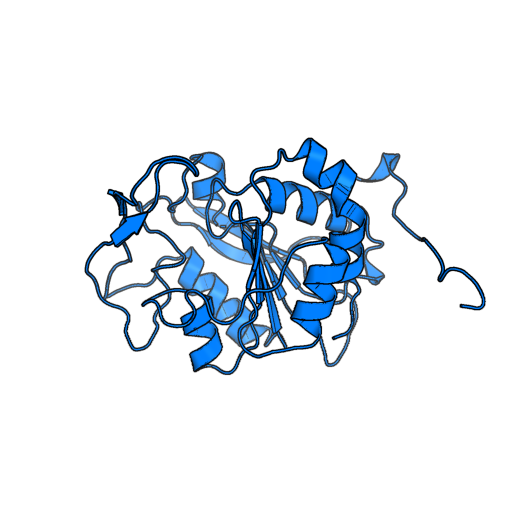N N . LEU A 1 103 ? -5.237 31.405 25.780 1.00 25.95 96 LEU A N 1
ATOM 761 C CA . LEU A 1 103 ? -4.359 31.484 26.924 1.00 30.66 96 LEU A CA 1
ATOM 762 C C . LEU A 1 103 ? -5.141 31.705 28.249 1.00 34.25 96 LEU A C 1
ATOM 763 O O . LEU A 1 103 ? -4.643 31.361 29.331 1.00 31.97 96 LEU A O 1
ATOM 768 N N . ASN A 1 104 ? -6.334 32.296 28.168 1.00 31.38 97 ASN A N 1
ATOM 769 C CA . ASN A 1 104 ? -7.202 32.376 29.314 1.00 26.68 97 ASN A CA 1
ATOM 770 C C . ASN A 1 104 ? -7.976 31.082 29.664 1.00 27.54 97 ASN A C 1
ATOM 771 O O . ASN A 1 104 ? -8.956 31.135 30.437 1.00 28.15 97 ASN A O 1
ATOM 776 N N . ARG A 1 105 ? -7.621 29.978 29.017 1.00 24.45 98 ARG A N 1
ATOM 777 C CA . ARG A 1 105 ? -8.143 28.644 29.379 1.00 26.29 98 ARG A CA 1
ATOM 778 C C . ARG A 1 105 ? -6.939 27.743 29.580 1.00 27.06 98 ARG A C 1
ATOM 779 O O . ARG A 1 105 ? -7.072 26.503 29.668 1.00 27.62 98 ARG A O 1
ATOM 787 N N . ALA A 1 106 ? -5.743 28.357 29.685 1.00 26.67 99 ALA A N 1
ATOM 788 C CA . ALA A 1 106 ? -4.511 27.540 29.671 1.00 25.71 99 ALA A CA 1
ATOM 789 C C . ALA A 1 106 ? -3.626 27.629 30.927 1.00 26.94 99 ALA A C 1
ATOM 790 O O . ALA A 1 106 ? -2.564 27.021 30.975 1.00 27.94 99 ALA A O 1
ATOM 792 N N . PHE A 1 107 ? -4.023 28.417 31.915 1.00 26.71 100 PHE A N 1
ATOM 793 C CA . PHE A 1 107 ? -3.294 28.389 33.187 1.00 29.28 100 PHE A CA 1
ATOM 794 C C . PHE A 1 107 ? -3.486 27.067 33.951 1.00 30.95 100 PHE A C 1
ATOM 795 O O . PHE A 1 107 ? -4.552 26.437 33.818 1.00 29.69 100 PHE A O 1
ATOM 803 N N . PRO A 1 108 ? -2.451 26.622 34.687 1.00 31.33 101 PRO A N 1
ATOM 804 C CA . PRO A 1 108 ? -2.545 25.290 35.343 1.00 32.52 101 PRO A CA 1
ATOM 805 C C . PRO A 1 108 ? -3.342 25.470 36.631 1.00 35.98 101 PRO A C 1
ATOM 806 O O . PRO A 1 108 ? -2.772 25.561 37.703 1.00 38.70 101 PRO A O 1
ATOM 810 N N . THR A 1 109 ? -4.653 25.585 36.534 1.00 34.15 102 THR A N 1
ATOM 811 C CA . THR A 1 109 ? -5.457 25.781 37.718 1.00 33.50 102 THR A CA 1
ATOM 812 C C . THR A 1 109 ? -5.737 24.325 38.252 1.00 34.94 102 THR A C 1
ATOM 813 O O . THR A 1 109 ? -5.573 23.363 37.516 1.00 31.44 102 THR A O 1
ATOM 817 N N . GLN A 1 110 ? -6.153 24.192 39.504 1.00 33.51 103 GLN A N 1
ATOM 818 C CA . GLN A 1 110 ? -6.556 22.882 40.061 1.00 40.20 103 GLN A CA 1
ATOM 819 C C . GLN A 1 110 ? -7.534 22.124 39.179 1.00 38.13 103 GLN A C 1
ATOM 820 O O . GLN A 1 110 ? -7.383 20.961 38.980 1.00 37.64 103 GLN A O 1
ATOM 826 N N . ASN A 1 111 ? -8.516 22.806 38.619 1.00 35.77 104 ASN A N 1
ATOM 827 C CA . ASN A 1 111 ? -9.522 22.129 37.863 1.00 33.12 104 ASN A CA 1
ATOM 828 C C . ASN A 1 111 ? -9.292 22.089 36.342 1.00 33.16 104 ASN A C 1
ATOM 829 O O . ASN A 1 111 ? -10.218 21.716 35.588 1.00 37.11 104 ASN A O 1
ATOM 834 N N . TRP A 1 112 ? -8.094 22.482 35.888 1.00 36.65 105 TRP A N 1
ATOM 835 C CA . TRP A 1 112 ? -7.749 22.490 34.458 1.00 34.30 105 TRP A CA 1
ATOM 836 C C . TRP A 1 112 ? -7.923 21.126 33.830 1.00 38.21 105 TRP A C 1
ATOM 837 O O . TRP A 1 112 ? -7.468 20.161 34.411 1.00 40.16 105 TRP A O 1
ATOM 848 N N . THR A 1 113 ? -8.516 21.012 32.639 1.00 37.84 106 THR A N 1
ATOM 849 C CA . THR A 1 113 ? -8.539 19.719 31.944 1.00 42.44 106 THR A CA 1
ATOM 850 C C . THR A 1 113 ? -8.072 19.874 30.518 1.00 42.52 106 THR A C 1
ATOM 851 O O . THR A 1 113 ? -7.913 20.995 30.022 1.00 40.93 106 THR A O 1
ATOM 855 N N . GLU A 1 114 ? -7.795 18.751 29.867 1.00 43.65 107 GLU A N 1
ATOM 856 C CA . GLU A 1 114 ? -7.287 18.781 28.507 1.00 42.54 107 GLU A CA 1
ATOM 857 C C . GLU A 1 114 ? -8.334 18.995 27.368 1.00 45.97 107 GLU A C 1
ATOM 858 O O . GLU A 1 114 ? -7.977 19.275 26.195 1.00 47.23 107 GLU A O 1
ATOM 864 N N . HIS A 1 115 ? -9.605 18.858 27.689 1.00 38.77 108 HIS A N 1
ATOM 865 C CA . HIS A 1 115 ? -10.715 19.035 26.729 1.00 42.70 108 HIS A CA 1
ATOM 866 C C . HIS A 1 115 ? -10.795 20.434 26.188 1.00 43.21 108 HIS A C 1
ATOM 867 O O . HIS A 1 115 ? -10.540 21.397 26.910 1.00 46.41 108 HIS A O 1
ATOM 874 N N . GLY A 1 116 ? -11.105 20.595 24.920 1.00 36.50 109 GLY A N 1
ATOM 875 C CA . GLY A 1 116 ? -11.131 21.978 24.337 1.00 36.46 109 GLY A CA 1
ATOM 876 C C . GLY A 1 116 ? -12.408 22.722 24.761 1.00 38.05 109 GLY A C 1
ATOM 877 O O . GLY A 1 116 ? -13.265 22.142 25.388 1.00 38.04 109 GLY A O 1
ATOM 878 N N . THR A 1 117 ? -12.573 23.986 24.394 1.00 30.99 110 THR A 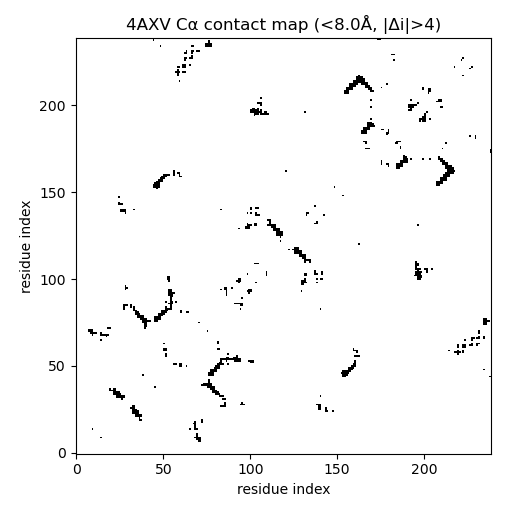N 1
ATOM 879 C CA . THR A 1 117 ? -13.771 24.695 24.720 1.00 27.74 110 THR A CA 1
ATOM 880 C C . THR A 1 117 ? -14.199 25.474 23.486 1.00 29.38 110 THR A C 1
ATOM 881 O O . THR A 1 117 ? -13.754 25.130 22.402 1.00 28.29 110 THR A O 1
ATOM 885 N N . VAL A 1 118 ? -15.059 26.500 23.618 1.00 26.63 111 VAL A N 1
ATOM 886 C CA . VAL A 1 118 ? -15.482 27.270 22.464 1.00 24.99 111 VAL A CA 1
ATOM 887 C C . VAL A 1 118 ? -15.603 28.714 22.880 1.00 27.37 111 VAL A C 1
ATOM 888 O O . VAL A 1 118 ? -15.974 28.978 24.024 1.00 24.72 111 VAL A O 1
ATOM 892 N N . TYR A 1 119 ? -15.275 29.639 21.970 1.00 22.13 112 TYR A N 1
ATOM 893 C CA . TYR A 1 119 ? -15.429 31.077 22.261 1.00 24.34 112 TYR A CA 1
ATOM 894 C C . TYR A 1 119 ? -16.420 31.677 21.276 1.00 23.19 112 TYR A C 1
ATOM 895 O O . TYR A 1 119 ? -16.855 30.994 20.363 1.00 26.22 112 TYR A O 1
ATOM 904 N N . ARG A 1 120 ? -16.811 32.934 21.475 1.00 24.56 113 ARG A N 1
ATOM 905 C CA . ARG A 1 120 ? -17.865 33.521 20.636 1.00 26.84 113 ARG A CA 1
ATOM 906 C C . ARG A 1 120 ? -17.240 34.198 19.424 1.00 28.40 113 ARG A C 1
ATOM 907 O O . ARG A 1 120 ? -16.346 35.030 19.626 1.00 25.19 113 ARG A O 1
ATOM 915 N N . TRP A 1 121 ? -17.749 33.914 18.209 1.00 27.10 114 TRP A N 1
ATOM 916 C CA . TRP A 1 121 ? -17.194 34.502 16.956 1.00 26.52 114 TRP A CA 1
ATOM 917 C C . TRP A 1 121 ? -17.171 36.023 16.948 1.00 29.67 114 TRP A C 1
ATOM 918 O O . TRP A 1 121 ? -16.169 36.622 16.557 1.00 28.46 114 TRP A O 1
ATOM 929 N N . SER A 1 122 ? -18.281 36.665 17.343 1.00 26.16 115 SER A N 1
ATOM 930 C CA . SER A 1 122 ? -18.299 38.118 17.457 1.00 28.11 115 SER A CA 1
ATOM 931 C C . SER A 1 122 ? -19.366 38.476 18.513 1.00 28.62 115 SER A C 1
ATOM 932 O O . SER A 1 122 ? -20.090 37.609 18.947 1.00 26.14 115 SER A O 1
ATOM 935 N N . SER A 1 123 ? -19.427 39.730 18.963 1.00 29.57 116 SER A N 1
ATOM 936 C CA . SER A 1 123 ? -20.194 40.025 20.174 1.00 29.16 116 SER A CA 1
ATOM 937 C C . SER A 1 123 ? -21.685 39.791 19.912 1.00 33.55 116 SER A C 1
ATOM 938 O O . SER A 1 123 ? -22.379 39.479 20.843 1.00 31.39 116 SER A O 1
ATOM 941 N N . HIS A 1 124 ? -22.185 39.925 18.680 1.00 31.30 117 HIS A N 1
ATOM 942 C CA . HIS A 1 124 ? -23.608 39.677 18.456 1.00 31.25 117 HIS A CA 1
ATOM 943 C C . HIS A 1 124 ? -23.859 38.286 17.934 1.00 32.13 117 HIS A C 1
ATOM 944 O O . HIS A 1 124 ? -24.961 38.000 17.625 1.00 29.37 117 HIS A O 1
ATOM 951 N N . THR A 1 125 ? -22.863 37.401 17.833 1.00 28.27 118 THR A N 1
ATOM 952 C CA . THR A 1 125 ? -23.173 36.001 17.518 1.00 32.08 118 THR A CA 1
ATOM 953 C C . THR A 1 125 ? -23.949 35.358 18.731 1.00 34.40 118 THR A C 1
ATOM 954 O O . THR A 1 125 ? -23.514 35.507 19.867 1.00 31.24 118 THR A O 1
ATOM 958 N N . PRO A 1 126 ? -25.105 34.677 18.480 1.00 35.00 119 PRO A N 1
ATOM 959 C CA . PRO A 1 126 ? -25.917 34.207 19.611 1.00 33.06 119 PRO A CA 1
ATOM 960 C C . PRO A 1 126 ? -25.256 33.187 20.549 1.00 29.95 119 PRO A C 1
ATOM 961 O O . PRO A 1 126 ? -25.625 33.176 21.716 1.00 28.73 119 PRO A O 1
ATOM 965 N N . VAL A 1 127 ? -24.336 32.332 20.080 1.00 28.22 120 VAL A N 1
ATOM 966 C CA . VAL A 1 127 ? -23.719 31.300 20.962 1.00 28.22 120 VAL A CA 1
ATOM 967 C C . VAL A 1 127 ? -22.217 31.358 20.855 1.00 30.54 120 VAL A C 1
ATOM 968 O O . VAL A 1 127 ? -21.719 31.879 19.859 1.00 26.95 120 VAL A O 1
ATOM 972 N N . ARG A 1 128 ? -21.510 30.819 21.866 1.00 26.45 121 ARG A N 1
ATOM 973 C CA . ARG A 1 128 ? -20.099 30.539 21.735 1.00 28.83 121 ARG A CA 1
ATOM 974 C C . ARG A 1 128 ? -20.032 29.212 20.973 1.00 29.40 121 ARG A C 1
ATOM 975 O O . ARG A 1 128 ? -20.576 28.201 21.455 1.00 27.93 121 ARG A O 1
ATOM 983 N N . ASP A 1 129 ? -19.377 29.170 19.806 1.00 24.99 122 ASP A N 1
ATOM 984 C CA . ASP A 1 129 ? -19.170 27.857 19.199 1.00 24.71 122 ASP A CA 1
ATOM 985 C C . ASP A 1 129 ? -17.872 27.701 18.420 1.00 26.73 122 ASP A C 1
ATOM 986 O O . ASP A 1 129 ? -17.662 26.647 17.781 1.00 27.14 122 ASP A O 1
ATOM 991 N N . VAL A 1 130 ? -16.968 28.684 18.514 1.00 23.78 123 VAL A N 1
ATOM 992 C CA . VAL A 1 130 ? -15.683 28.527 17.826 1.00 24.92 123 VAL A CA 1
ATOM 993 C C . VAL A 1 130 ? -14.743 27.643 18.655 1.00 26.03 123 VAL A C 1
ATOM 994 O O . VAL A 1 130 ? -14.285 28.055 19.751 1.00 25.01 123 VAL A O 1
ATOM 998 N N . LYS A 1 131 ? -14.421 26.454 18.139 1.00 23.42 124 LYS A N 1
ATOM 999 C CA . LYS A 1 131 ? -13.610 25.514 18.924 1.00 25.54 124 LYS A CA 1
ATOM 1000 C C . LYS A 1 131 ? -12.195 26.054 19.138 1.00 26.57 124 LYS A C 1
ATOM 1001 O O . LYS A 1 131 ? -11.615 26.701 18.259 1.00 27.61 124 LYS A O 1
ATOM 1007 N N . VAL A 1 132 ? -11.650 25.810 20.309 1.00 24.91 125 VAL A N 1
ATOM 1008 C CA . VAL A 1 132 ? -10.352 26.371 20.688 1.00 25.25 125 VAL A CA 1
ATOM 1009 C C . VAL A 1 132 ? -9.695 25.416 21.679 1.00 28.61 125 VAL A C 1
ATOM 1010 O O . VAL A 1 132 ? -10.412 24.768 22.470 1.00 26.53 125 VAL A O 1
ATOM 1014 N N . LYS A 1 133 ? -8.367 25.303 21.623 1.00 27.34 126 LYS A N 1
ATOM 1015 C CA . LYS A 1 133 ? -7.622 24.404 22.508 1.00 28.75 126 LYS A CA 1
ATOM 1016 C C . LYS A 1 133 ? -7.343 25.038 23.859 1.00 29.32 126 LYS A C 1
ATOM 1017 O O . LYS A 1 133 ? -7.343 26.272 23.992 1.00 27.06 126 LYS A O 1
ATOM 1023 N N . THR A 1 134 ? -7.117 24.190 24.872 1.00 29.24 127 THR A N 1
ATOM 1024 C CA . THR A 1 134 ? -6.880 24.687 26.229 1.00 28.53 127 THR A CA 1
ATOM 1025 C C . THR A 1 134 ? -5.512 24.299 26.727 1.00 31.26 127 THR A C 1
ATOM 1026 O O . THR A 1 134 ? -5.154 24.658 27.859 1.00 35.47 127 THR A O 1
ATOM 1030 N N . GLY A 1 135 ? -4.733 23.607 25.901 1.00 31.81 128 GLY A N 1
ATOM 1031 C CA . GLY A 1 135 ? -3.352 23.307 26.291 1.00 33.60 128 GLY A CA 1
ATOM 1032 C C . GLY A 1 135 ? -2.987 21.814 26.350 1.00 38.95 128 GLY A C 1
ATOM 1033 O O . GLY A 1 135 ? -3.830 20.906 26.221 1.00 34.62 128 GLY A O 1
ATOM 1034 N N . ASP A 1 136 ? -1.707 21.563 26.535 1.00 38.56 129 ASP A N 1
ATOM 1035 C CA . ASP A 1 136 ? -1.183 20.230 26.599 1.00 42.04 129 ASP A CA 1
ATOM 1036 C C . ASP A 1 136 ? -1.002 19.874 28.067 1.00 41.82 129 ASP A C 1
ATOM 1037 O O . ASP A 1 136 ? -0.365 20.642 28.805 1.00 35.76 129 ASP A O 1
ATOM 1042 N N . LYS A 1 137 ? -1.481 18.708 28.502 1.00 38.70 130 LYS A N 1
ATOM 1043 C CA . LYS A 1 137 ? -1.321 18.386 29.943 1.00 38.65 130 LYS A CA 1
ATOM 1044 C C . LYS A 1 137 ? 0.119 18.198 30.375 1.00 36.95 130 LYS A C 1
ATOM 1045 O O . LYS A 1 137 ? 0.396 18.359 31.531 1.00 40.49 130 LYS A O 1
ATOM 1051 N N . GLU A 1 138 ? 1.041 17.911 29.459 1.00 42.39 131 GLU A N 1
ATOM 1052 C CA . GLU A 1 138 ? 2.458 17.689 29.801 1.00 45.88 131 GLU A CA 1
ATOM 1053 C C . GLU A 1 138 ? 3.272 18.959 29.845 1.00 46.57 131 GLU A C 1
ATOM 1054 O O . GLU A 1 138 ? 4.350 18.943 30.381 1.00 45.58 131 GLU A O 1
ATOM 1060 N N . GLN A 1 139 ? 2.818 20.023 29.191 1.00 36.50 132 GLN A N 1
ATOM 1061 C CA . GLN A 1 139 ? 3.658 21.211 29.030 1.00 36.90 132 GLN A CA 1
ATOM 1062 C C . GLN A 1 139 ? 2.816 22.478 28.853 1.00 33.36 132 GLN A C 1
ATOM 1063 O O . GLN A 1 139 ? 1.928 22.489 28.045 1.00 32.52 132 GLN A O 1
ATOM 1069 N N . LEU A 1 140 ? 3.072 23.501 29.655 1.00 32.09 133 LEU A N 1
ATOM 1070 C CA . LEU A 1 140 ? 2.479 24.811 29.528 1.00 30.08 133 LEU A CA 1
ATOM 1071 C C . LEU A 1 140 ? 2.797 25.441 28.185 1.00 34.60 133 LEU A C 1
ATOM 1072 O O . LEU A 1 140 ? 3.897 25.240 27.619 1.00 32.58 133 LEU A O 1
ATOM 1077 N N . GLU A 1 141 ? 1.847 26.212 27.659 1.00 31.91 134 GLU A N 1
ATOM 1078 C CA . GLU A 1 141 ? 2.191 27.139 26.599 1.00 29.82 134 GLU A CA 1
ATOM 1079 C C . GLU A 1 141 ? 3.348 28.054 27.028 1.00 26.67 134 GLU A C 1
ATOM 1080 O O . GLU A 1 141 ? 3.388 28.505 28.165 1.00 27.43 134 GLU A O 1
ATOM 1086 N N . PRO A 1 142 ? 4.275 28.370 26.119 1.00 24.11 135 PRO A N 1
ATOM 1087 C CA . PRO A 1 142 ? 5.387 29.230 26.622 1.00 26.22 135 PRO A CA 1
ATOM 1088 C C . PRO A 1 142 ? 4.987 30.645 27.109 1.00 26.77 135 PRO A C 1
ATOM 1089 O O . PRO A 1 142 ? 5.606 31.194 28.033 1.00 26.16 135 PRO A O 1
ATOM 1093 N N . GLU A 1 143 ? 3.960 31.253 26.526 1.00 26.52 136 GLU A N 1
ATOM 1094 C CA . GLU A 1 143 ? 3.524 32.555 27.041 1.00 26.02 136 GLU A CA 1
ATOM 1095 C C . GLU A 1 143 ? 2.973 32.450 28.498 1.00 26.36 136 GLU A C 1
ATOM 1096 O O . GLU A 1 143 ? 3.084 33.393 29.300 1.00 26.77 136 GLU A O 1
ATOM 1102 N N . VAL A 1 144 ? 2.313 31.338 28.814 1.00 27.75 137 VAL A N 1
ATOM 1103 C CA . VAL A 1 144 ? 1.789 31.069 30.194 1.00 28.40 137 VAL A CA 1
ATOM 1104 C C . VAL A 1 144 ? 2.931 30.808 31.206 1.00 28.40 137 VAL A C 1
ATOM 1105 O O . VAL A 1 144 ? 3.017 31.455 32.288 1.00 31.80 137 VAL A O 1
ATOM 1109 N N . ASP A 1 145 ? 3.776 29.857 30.832 1.00 28.72 138 ASP A N 1
ATOM 1110 C CA . ASP A 1 145 ? 4.939 29.481 31.593 1.00 27.90 138 ASP A CA 1
ATOM 1111 C C . ASP A 1 145 ? 5.723 30.757 31.949 1.00 30.52 138 ASP A C 1
ATOM 1112 O O . ASP A 1 145 ? 6.004 31.035 33.116 1.00 29.88 138 ASP A O 1
ATOM 1117 N N . ALA A 1 146 ? 6.029 31.561 30.929 1.00 30.41 139 ALA A N 1
ATOM 1118 C CA . ALA A 1 146 ? 6.793 32.802 31.125 1.00 28.11 139 ALA A CA 1
ATOM 1119 C C . ALA A 1 146 ? 6.035 33.795 32.036 1.00 27.24 139 ALA A C 1
ATOM 1120 O O . ALA A 1 146 ? 6.611 34.424 32.903 1.00 25.97 139 ALA A O 1
ATOM 1122 N N . LEU A 1 147 ? 4.735 33.993 31.842 1.00 24.28 140 LEU A N 1
ATOM 1123 C CA . LEU A 1 147 ? 4.070 34.992 32.716 1.00 23.21 140 LEU A CA 1
ATOM 1124 C C . LEU A 1 147 ? 4.074 34.530 34.180 1.00 26.38 140 LEU A C 1
ATOM 1125 O O . LEU A 1 147 ? 4.184 35.344 35.098 1.00 26.30 140 LEU A O 1
ATOM 1130 N N . ILE A 1 148 ? 3.850 33.227 34.370 1.00 30.04 141 ILE A N 1
ATOM 1131 C CA . ILE A 1 148 ? 3.891 32.599 35.679 1.00 32.64 141 ILE A CA 1
ATOM 1132 C C . ILE A 1 148 ? 5.259 32.770 36.385 1.00 30.37 141 ILE A C 1
ATOM 1133 O O . ILE A 1 148 ? 5.256 33.192 37.532 1.00 34.48 141 ILE A O 1
ATOM 1138 N N . SER A 1 149 ? 6.395 32.475 35.729 1.00 29.65 142 SER A N 1
ATOM 1139 C CA . SER A 1 149 ? 7.744 32.768 36.325 1.00 32.11 142 SER A CA 1
ATOM 1140 C C . SER A 1 149 ? 7.938 34.233 36.613 1.00 32.74 142 SER A C 1
ATOM 1141 O O . SER A 1 149 ? 8.485 34.592 37.634 1.00 34.63 142 SER A O 1
ATOM 1144 N N . LEU A 1 150 ? 7.471 35.103 35.716 1.00 32.75 143 LEU A N 1
ATOM 1145 C CA . LEU A 1 150 ? 7.577 36.536 36.004 1.00 32.54 143 LEU A CA 1
ATOM 1146 C C . LEU A 1 150 ? 6.835 36.938 37.290 1.00 32.59 143 LEU A C 1
ATOM 1147 O O . LEU A 1 150 ? 7.352 37.704 38.123 1.00 33.20 143 LEU A O 1
ATOM 1152 N N . ILE A 1 151 ? 5.605 36.457 37.440 1.00 30.63 144 ILE A N 1
ATOM 1153 C CA . ILE A 1 151 ? 4.827 36.786 38.638 1.00 35.37 144 ILE A CA 1
ATOM 1154 C C . ILE A 1 151 ? 5.527 36.199 39.896 1.00 35.80 144 ILE A C 1
ATOM 1155 O O . ILE A 1 151 ? 5.618 36.887 40.916 1.00 36.26 144 ILE A O 1
ATOM 1160 N N . GLU A 1 152 ? 6.028 34.958 39.777 1.00 40.13 145 GLU A N 1
ATOM 1161 C CA . GLU A 1 152 ? 6.819 34.313 40.850 1.00 47.25 145 GLU A CA 1
ATOM 1162 C C . GLU A 1 152 ? 7.957 35.246 41.236 1.00 46.53 145 GLU A C 1
ATOM 1163 O O . GLU A 1 152 ? 8.134 35.537 42.417 1.00 39.34 145 GLU A O 1
ATOM 1169 N N . LEU A 1 153 ? 8.716 35.702 40.226 1.00 42.73 146 LEU A N 1
ATOM 1170 C CA . LEU A 1 153 ? 9.901 36.520 40.460 1.00 36.97 146 LEU A CA 1
ATOM 1171 C C . LEU A 1 153 ? 9.536 37.903 41.021 1.00 37.98 146 LEU A C 1
ATOM 1172 O O . LEU A 1 153 ? 10.086 38.318 42.039 1.00 40.10 146 LEU A O 1
ATOM 1177 N N . ARG A 1 154 ? 8.579 38.613 40.443 1.00 35.82 147 ARG A N 1
ATOM 1178 C CA . ARG A 1 154 ? 8.357 40.015 40.833 1.00 32.02 147 ARG A CA 1
ATOM 1179 C C . ARG A 1 154 ? 7.386 40.155 41.992 1.00 33.21 147 ARG A C 1
ATOM 1180 O O . ARG A 1 154 ? 7.337 41.220 42.675 1.00 33.43 147 ARG A O 1
ATOM 1188 N N . ARG A 1 155 ? 6.557 39.142 42.203 1.00 31.96 148 ARG A N 1
ATOM 1189 C CA . ARG A 1 155 ? 5.566 39.215 43.322 1.00 36.93 148 ARG A CA 1
ATOM 1190 C C . ARG A 1 155 ? 4.610 40.395 43.300 1.00 33.36 148 ARG A C 1
ATOM 1191 O O . ARG A 1 155 ? 4.448 41.072 44.304 1.00 33.76 148 ARG A O 1
ATOM 1199 N N . PRO A 1 156 ? 3.888 40.616 42.190 1.00 33.50 149 PRO A N 1
ATOM 1200 C CA . PRO A 1 156 ? 3.071 41.822 42.301 1.00 32.25 149 PRO A CA 1
ATOM 1201 C C . PRO A 1 156 ? 2.046 41.697 43.442 1.00 36.04 149 PRO A C 1
ATOM 1202 O O . PRO A 1 156 ? 1.586 40.587 43.722 1.00 35.57 149 PRO A O 1
ATOM 1206 N N . LYS A 1 157 ? 1.645 42.830 44.022 1.00 35.71 150 LYS A N 1
ATOM 1207 C CA . LYS A 1 157 ? 0.537 42.874 44.975 1.00 35.07 150 LYS A CA 1
ATOM 1208 C C . LYS A 1 157 ? -0.821 42.660 44.340 1.00 37.24 150 LYS A C 1
ATOM 1209 O O . LYS A 1 157 ? -1.749 42.302 45.029 1.00 29.90 150 LYS A O 1
ATOM 1215 N N . PHE A 1 158 ? -0.939 42.896 43.026 1.00 33.32 151 PHE A N 1
ATOM 1216 C CA . PHE A 1 158 ? -2.220 42.752 42.322 1.00 32.04 151 PHE A CA 1
ATOM 1217 C C . PHE A 1 158 ? -1.943 42.726 40.825 1.00 34.95 151 PHE A C 1
ATOM 1218 O O . PHE A 1 158 ? -0.866 43.180 40.399 1.00 34.24 151 PHE A O 1
ATOM 1226 N N . VAL A 1 159 ? -2.883 42.168 40.037 1.00 32.61 152 VAL A N 1
ATOM 1227 C CA . VAL A 1 159 ? -2.837 42.306 38.602 1.00 31.13 152 VAL A CA 1
ATOM 1228 C C . VAL A 1 159 ? -4.112 43.006 38.077 1.00 37.71 152 VAL A C 1
ATOM 1229 O O . VAL A 1 159 ? -5.247 42.673 38.482 1.00 38.62 152 VAL A O 1
ATOM 1233 N N . VAL A 1 160 ? -3.942 43.933 37.138 1.00 28.93 153 VAL A N 1
ATOM 1234 C CA . VAL A 1 160 ? -5.086 44.405 36.374 1.00 28.58 153 VAL A CA 1
ATOM 1235 C C . VAL A 1 160 ? -4.854 43.959 34.928 1.00 29.82 153 VAL A C 1
ATOM 1236 O O . VAL A 1 160 ? -3.788 44.212 34.339 1.00 29.84 153 VAL A O 1
ATOM 1240 N N . SER A 1 161 ? -5.821 43.224 34.401 1.00 27.28 154 SER A N 1
ATOM 1241 C CA . SER A 1 161 ? -5.700 42.632 33.084 1.00 30.69 154 SER A CA 1
ATOM 1242 C C . SER A 1 161 ? -6.732 43.281 32.115 1.00 29.35 154 SER A C 1
ATOM 1243 O O . SER A 1 161 ? -7.893 43.412 32.467 1.00 28.19 154 SER A O 1
ATOM 1246 N N . PHE A 1 162 ? -6.317 43.758 30.938 1.00 27.13 155 PHE A N 1
ATOM 1247 C CA . PHE A 1 162 ? -7.292 44.368 30.003 1.00 25.30 155 PHE A CA 1
ATOM 1248 C C . PHE A 1 162 ? -7.742 43.450 28.908 1.00 27.06 155 PHE A C 1
ATOM 1249 O O . PHE A 1 162 ? -6.904 42.801 28.218 1.00 26.49 155 PHE A O 1
ATOM 1257 N N . HIS A 1 163 ? -9.065 43.407 28.741 1.00 26.52 156 HIS A N 1
ATOM 1258 C CA . HIS A 1 163 ? -9.735 42.624 27.682 1.00 25.87 156 HIS A CA 1
ATOM 1259 C C . HIS A 1 163 ? -10.715 43.484 26.926 1.00 26.99 156 HIS A C 1
ATOM 1260 O O . HIS A 1 163 ? -10.901 44.649 27.250 1.00 28.20 156 HIS A O 1
ATOM 1267 N N . GLU A 1 164 ? -11.386 42.898 25.927 1.00 27.87 157 GLU A N 1
ATOM 1268 C CA . GLU A 1 164 ? -12.499 43.511 25.200 1.00 28.30 157 GLU A CA 1
ATOM 1269 C C . GLU A 1 164 ? -13.254 42.281 24.729 1.00 28.69 157 GLU A C 1
ATOM 1270 O O . GLU A 1 164 ? -12.612 41.212 24.597 1.00 27.92 157 GLU A O 1
ATOM 1276 N N . PRO A 1 165 ? -14.578 42.404 24.446 1.00 27.52 158 PRO A N 1
ATOM 1277 C CA . PRO A 1 165 ? -15.308 43.658 24.394 1.00 29.05 158 PRO A CA 1
ATOM 1278 C C . PRO A 1 165 ? -16.468 43.738 25.414 1.00 31.68 158 PRO A C 1
ATOM 1279 O O . PRO A 1 165 ? -17.468 44.386 25.130 1.00 32.70 158 PRO A O 1
ATOM 1283 N N . LEU A 1 166 ? -16.351 43.086 26.566 1.00 29.09 159 LEU A N 1
ATOM 1284 C CA . LEU A 1 166 ? -17.559 42.890 27.371 1.00 29.75 159 LEU A CA 1
ATOM 1285 C C . LEU A 1 166 ? -18.001 44.145 28.163 1.00 30.15 159 LEU A C 1
ATOM 1286 O O . LEU A 1 166 ? -19.069 44.128 28.754 1.00 34.21 159 LEU A O 1
ATOM 1291 N N . ALA A 1 167 ? -17.245 45.247 28.163 1.00 27.05 160 ALA A N 1
ATOM 1292 C CA . ALA A 1 167 ? -17.789 46.508 28.782 1.00 27.61 160 ALA A CA 1
ATOM 1293 C C . ALA A 1 167 ? -18.125 46.374 30.279 1.00 28.50 160 ALA A C 1
ATOM 1294 O O . ALA A 1 167 ? -19.247 46.644 30.697 1.00 29.19 160 ALA A O 1
ATOM 1296 N N . PHE A 1 168 ? -17.170 45.922 31.095 1.00 29.73 161 PHE A N 1
ATOM 1297 C CA . PHE A 1 168 ? -17.413 45.843 32.550 1.00 29.80 161 PHE A CA 1
ATOM 1298 C C . PHE A 1 168 ? -16.083 45.671 33.245 1.00 30.33 161 PHE A C 1
ATOM 1299 O O . PHE A 1 168 ? -15.077 45.290 32.587 1.00 31.81 161 PHE A O 1
ATOM 1307 N N . VAL A 1 169 ? -16.060 46.001 34.531 1.00 26.29 162 VAL A N 1
ATOM 1308 C CA . VAL A 1 169 ? -14.890 45.738 35.394 1.00 27.46 162 VAL A CA 1
ATOM 1309 C C . VAL A 1 169 ? -15.217 44.536 36.287 1.00 32.01 162 VAL A C 1
ATOM 1310 O O . VAL A 1 169 ? -16.159 44.573 37.106 1.00 33.27 162 VAL A O 1
ATOM 1314 N N . ASP A 1 170 ? -14.472 43.449 36.098 1.00 32.46 163 ASP A N 1
ATOM 1315 C CA . ASP A 1 170 ? -14.775 42.183 36.750 1.00 30.40 163 ASP A CA 1
ATOM 1316 C C . ASP A 1 170 ? -13.959 42.118 38.057 1.00 31.76 163 ASP A C 1
ATOM 1317 O O . ASP A 1 170 ? -12.711 42.068 38.044 1.00 32.01 163 ASP A O 1
ATOM 1322 N N . ASP A 1 171 ? -14.677 42.131 39.188 1.00 29.35 164 ASP A N 1
ATOM 1323 C CA . ASP A 1 171 ? -14.057 42.291 40.509 1.00 28.73 164 ASP A CA 1
ATOM 1324 C C . ASP A 1 171 ? -14.019 40.941 41.215 1.00 29.47 164 ASP A C 1
ATOM 1325 O O . ASP A 1 171 ? -15.092 40.378 41.477 1.00 28.51 164 ASP A O 1
ATOM 1330 N N . PRO A 1 172 ? -12.824 40.428 41.582 1.00 26.34 165 PRO A N 1
ATOM 1331 C CA . PRO A 1 172 ? -13.022 39.115 42.248 1.00 27.24 165 PRO A CA 1
ATOM 1332 C C . PRO A 1 172 ? -13.547 39.190 43.716 1.00 32.33 165 PRO A C 1
ATOM 1333 O O . PRO A 1 172 ? -13.982 38.174 44.255 1.00 32.80 165 PRO A O 1
ATOM 1337 N N . ALA A 1 173 ? -13.511 40.355 44.370 1.00 34.33 166 ALA A N 1
ATOM 1338 C CA . ALA A 1 173 ? -13.651 40.368 45.839 1.00 33.62 166 ALA A CA 1
ATOM 1339 C C . ALA A 1 173 ? -14.215 41.673 46.402 1.00 35.22 166 ALA A C 1
ATOM 1340 O O . ALA A 1 173 ? -13.759 42.099 47.445 1.00 30.14 166 ALA A O 1
ATOM 1342 N N . HIS A 1 174 ? -15.219 42.284 45.752 1.00 33.27 167 HIS A N 1
ATOM 1343 C CA . HIS A 1 174 ? -15.819 43.536 46.303 1.00 39.49 167 HIS A CA 1
ATOM 1344 C C . HIS A 1 174 ? -14.777 44.529 46.722 1.00 42.39 167 HIS A C 1
ATOM 1345 O O . HIS A 1 174 ? -14.799 45.001 47.851 1.00 40.42 167 HIS A O 1
ATOM 1352 N N . SER A 1 175 ? -13.834 44.850 45.843 1.00 39.31 168 SER A N 1
ATOM 1353 C CA . SER A 1 175 ? -12.655 45.569 46.291 1.00 36.20 168 SER A CA 1
ATOM 1354 C C . SER A 1 175 ? -12.717 47.032 45.858 1.00 37.07 168 SER A C 1
ATOM 1355 O O . SER A 1 175 ? -13.450 47.385 44.938 1.00 32.58 168 SER A O 1
ATOM 1358 N N . ASP A 1 176 ? -11.945 47.874 46.527 1.00 37.41 169 ASP A N 1
ATOM 1359 C CA . ASP A 1 176 ? -11.875 49.293 46.171 1.00 38.77 169 ASP A CA 1
ATOM 1360 C C . ASP A 1 176 ? -11.180 49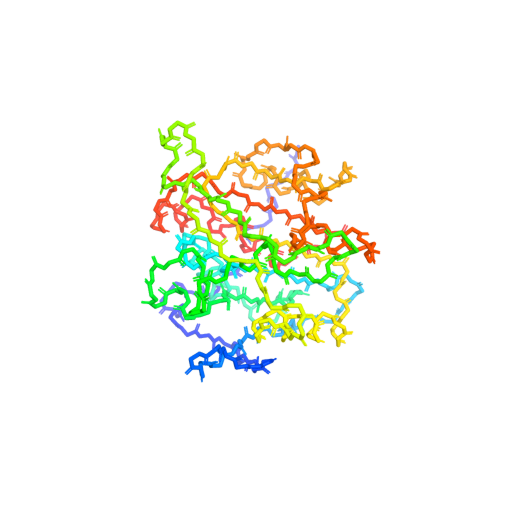.546 44.847 1.00 31.51 169 ASP A C 1
ATOM 1361 O O . ASP A 1 176 ? -11.564 50.478 44.116 1.00 34.08 169 ASP A O 1
ATOM 1366 N N . LEU A 1 177 ? -10.151 48.743 44.558 1.00 30.69 170 LEU A N 1
ATOM 1367 C CA . LEU A 1 177 ? -9.421 48.903 43.323 1.00 31.26 170 LEU A CA 1
ATOM 1368 C C . LEU A 1 177 ? -10.427 48.755 42.150 1.00 34.57 170 LEU A C 1
ATOM 1369 O O . LEU A 1 177 ? -10.425 49.594 41.223 1.00 31.78 170 LEU A O 1
ATOM 1374 N N . ALA A 1 178 ? -11.337 47.762 42.233 1.00 31.38 171 ALA A N 1
ATOM 1375 C CA . ALA A 1 178 ? -12.317 47.544 41.154 1.00 32.76 171 ALA A CA 1
ATOM 1376 C C . ALA A 1 178 ? -13.312 48.661 41.075 1.00 36.80 171 ALA A C 1
ATOM 1377 O O . ALA A 1 178 ? -13.712 49.070 39.954 1.00 37.81 171 ALA A O 1
ATOM 1379 N N . LYS A 1 179 ? -13.711 49.189 42.237 1.00 37.16 172 LYS A N 1
ATOM 1380 C CA . LYS A 1 179 ? -14.600 50.365 42.234 1.00 39.08 172 LYS A CA 1
ATOM 1381 C C . LYS A 1 179 ? -13.877 51.575 41.603 1.00 34.43 172 LYS A C 1
ATOM 1382 O O . LYS A 1 179 ? -14.444 52.295 40.770 1.00 34.39 172 LYS A O 1
ATOM 1388 N N . TRP A 1 180 ? -12.627 51.780 41.985 1.00 28.94 173 TRP A N 1
ATOM 1389 C CA . TRP A 1 180 ? -11.851 52.905 41.469 1.00 30.67 173 TRP A CA 1
ATOM 1390 C C . TRP A 1 180 ? -11.737 52.771 39.953 1.00 32.17 173 TRP A C 1
ATOM 1391 O O . TRP A 1 180 ? -11.910 53.750 39.218 1.00 30.37 173 TRP A O 1
ATOM 1402 N N . LEU A 1 181 ? -11.476 51.539 39.476 1.00 30.10 174 LEU A N 1
ATOM 1403 C CA . LEU A 1 181 ? -11.406 51.260 38.008 1.00 29.34 174 LEU A CA 1
ATOM 1404 C C . LEU A 1 181 ? -12.708 51.505 37.267 1.00 31.72 174 LEU A C 1
ATOM 1405 O O . LEU A 1 181 ? -12.700 52.103 36.175 1.00 28.65 174 LEU A O 1
ATOM 1410 N N . GLY A 1 182 ? -13.838 51.076 37.845 1.00 32.23 175 GLY A N 1
ATOM 1411 C CA . GLY A 1 182 ? -15.132 51.342 37.234 1.00 30.13 175 GLY A CA 1
ATOM 1412 C C . GLY A 1 182 ? -15.424 52.828 37.117 1.00 31.82 175 GLY A C 1
ATOM 1413 O O . GLY A 1 182 ? -15.908 53.344 36.072 1.00 31.04 175 GLY A O 1
ATOM 1414 N N . LYS A 1 183 ? -15.068 53.547 38.154 1.00 31.71 176 LYS A N 1
ATOM 1415 C CA . LYS A 1 183 ? -15.194 55.006 38.058 1.00 37.57 176 LYS A CA 1
ATOM 1416 C C . LYS A 1 183 ? -14.210 55.606 37.004 1.00 35.04 176 LYS A C 1
ATOM 1417 O O . LYS A 1 183 ? -14.607 56.430 36.186 1.00 34.46 176 LYS A O 1
ATOM 1423 N N . GLN A 1 184 ? -12.948 55.213 37.011 1.00 31.12 177 GLN A N 1
ATOM 1424 C CA . GLN A 1 184 ? -12.029 55.756 36.004 1.00 29.93 177 GLN A CA 1
ATOM 1425 C C . GLN A 1 184 ? -12.464 55.529 34.545 1.00 31.23 177 GLN A C 1
ATOM 1426 O O . GLN A 1 184 ? -12.448 56.458 33.684 1.00 26.36 177 GLN A O 1
ATOM 1432 N N . PHE A 1 185 ? -12.844 54.293 34.251 1.00 27.93 178 PHE A N 1
ATOM 1433 C CA . PHE A 1 185 ? -13.195 53.934 32.912 1.00 27.52 178 PHE A CA 1
ATOM 1434 C C . PHE A 1 185 ? -14.674 54.124 32.647 1.00 33.31 178 PHE A C 1
ATOM 1435 O O . PHE A 1 185 ? -15.133 53.855 31.541 1.00 31.69 178 PHE A O 1
ATOM 1443 N N . ASN A 1 186 ? -15.422 54.613 33.640 1.00 33.45 179 ASN A N 1
ATOM 1444 C CA . ASN A 1 186 ? -16.876 54.654 33.527 1.00 33.70 179 ASN A CA 1
ATOM 1445 C C . ASN A 1 186 ? -17.532 53.325 33.060 1.00 33.67 179 ASN A C 1
ATOM 1446 O O . ASN A 1 186 ? -18.281 53.266 32.039 1.00 30.54 179 ASN A O 1
ATOM 1451 N N . LEU A 1 187 ? -17.268 52.251 33.794 1.00 32.13 180 LEU A N 1
ATOM 1452 C CA . LEU A 1 187 ? -17.855 50.953 33.429 1.00 33.06 180 LEU A CA 1
ATOM 1453 C C . LEU A 1 187 ? -18.484 50.348 34.692 1.00 33.23 180 LEU A C 1
ATOM 1454 O O . LEU A 1 187 ? -17.965 50.540 35.794 1.00 31.28 180 LEU A O 1
ATOM 1459 N N . PRO A 1 188 ? -19.562 49.570 34.521 1.00 33.21 181 PRO A N 1
ATOM 1460 C CA . PRO A 1 188 ? -20.210 48.963 35.677 1.00 31.94 181 PRO A CA 1
ATOM 1461 C C . PRO A 1 188 ? -19.294 47.860 36.216 1.00 35.18 181 PRO A C 1
ATOM 1462 O O . PRO A 1 188 ? -18.469 47.285 35.461 1.00 33.65 181 PRO A O 1
ATOM 1466 N N . ILE A 1 189 ? -19.413 47.570 37.495 1.00 32.33 182 ILE A N 1
ATOM 1467 C CA . ILE A 1 189 ? -18.671 46.502 38.120 1.00 33.66 182 ILE A CA 1
ATOM 1468 C C . ILE A 1 189 ? -19.561 45.254 38.084 1.00 39.62 182 ILE A C 1
ATOM 1469 O O . ILE A 1 189 ? -20.748 45.346 38.347 1.00 35.12 182 ILE A O 1
ATOM 1474 N N . VAL A 1 190 ? -18.995 44.091 37.779 1.00 36.81 183 VAL A N 1
ATOM 1475 C CA . VAL A 1 190 ? -19.706 42.865 37.994 1.00 34.33 183 VAL A CA 1
ATOM 1476 C C . VAL A 1 190 ? -18.851 42.056 38.930 1.00 33.45 183 VAL A C 1
ATOM 1477 O O . VAL A 1 190 ? -17.628 42.230 38.995 1.00 33.30 183 VAL A O 1
ATOM 1481 N N . ASP A 1 191 ? -19.476 41.130 39.633 1.00 33.13 184 ASP A N 1
ATOM 1482 C CA . ASP A 1 191 ? -18.756 40.445 40.659 1.00 34.10 184 ASP A CA 1
ATOM 1483 C C . ASP A 1 191 ? -18.030 39.201 40.269 1.00 36.24 184 ASP A C 1
ATOM 1484 O O . ASP A 1 191 ? -16.820 39.145 40.273 1.00 44.15 184 ASP A O 1
ATOM 1489 N N . ASP A 1 192 ? -18.615 38.093 40.032 1.00 34.03 185 ASP A N 1
ATOM 1490 C CA . ASP A 1 192 ? -17.437 37.127 40.155 1.00 38.25 185 ASP A CA 1
ATOM 1491 C C . ASP A 1 192 ? -17.424 36.223 38.955 1.00 35.29 185 ASP A C 1
ATOM 1492 O O . ASP A 1 192 ? -17.791 35.077 39.043 1.00 38.93 185 ASP A O 1
ATOM 1497 N N . VAL A 1 193 ? -17.105 36.828 37.810 1.00 30.54 186 VAL A N 1
ATOM 1498 C CA . VAL A 1 193 ? -17.438 36.250 36.523 1.00 30.43 186 VAL A CA 1
ATOM 1499 C C . VAL A 1 193 ? -16.183 35.589 35.971 1.00 31.32 186 VAL A C 1
ATOM 1500 O O . V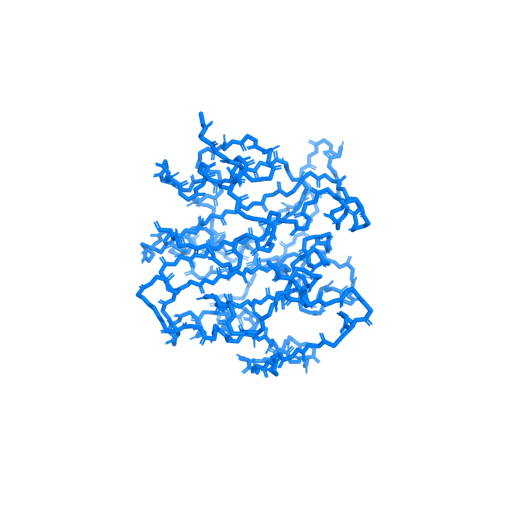AL A 1 193 ? -15.154 36.257 35.807 1.00 33.05 186 VAL A O 1
ATOM 1504 N N . ASP A 1 194 ? -16.235 34.284 35.750 1.00 28.28 187 ASP A N 1
ATOM 1505 C CA . ASP A 1 194 ? -15.148 33.524 35.094 1.00 31.27 187 ASP A CA 1
ATOM 1506 C C . ASP A 1 194 ? -13.957 33.243 36.024 1.00 31.54 187 ASP A C 1
ATOM 1507 O O . ASP A 1 194 ? -12.894 32.794 35.563 1.00 30.36 187 ASP A O 1
ATOM 1512 N N . TYR A 1 195 ? -14.110 33.505 37.318 1.00 30.74 188 TYR A N 1
ATOM 1513 C CA . TYR A 1 195 ? -13.077 33.205 38.343 1.00 32.36 188 TYR A CA 1
ATOM 1514 C C . TYR A 1 195 ? -13.160 31.803 38.860 1.00 35.47 188 TYR A C 1
ATOM 1515 O O . TYR A 1 195 ? -12.480 31.449 39.839 1.00 39.61 188 TYR A O 1
ATOM 1524 N N . GLU A 1 196 ? -13.924 30.958 38.161 1.00 31.78 189 GLU A N 1
ATOM 1525 C CA . GLU A 1 196 ? -13.967 29.544 38.495 1.00 29.12 189 GLU A CA 1
ATOM 1526 C C . GLU A 1 196 ? -13.691 28.646 37.284 1.00 32.24 189 GLU A C 1
ATOM 1527 O O . GLU A 1 196 ? -13.601 27.396 37.409 1.00 30.23 189 GLU A O 1
ATOM 1533 N N . THR A 1 197 ? -13.538 29.255 36.096 1.00 30.62 190 THR A N 1
ATOM 1534 C CA . THR A 1 197 ? -13.389 28.472 34.878 1.00 30.70 190 THR A CA 1
ATOM 1535 C C . THR A 1 197 ? -12.000 27.839 34.834 1.00 34.30 190 THR A C 1
ATOM 1536 O O . THR A 1 197 ? -11.033 28.516 35.194 1.00 36.90 190 THR A O 1
ATOM 1540 N N . PRO A 1 198 ? -11.895 26.527 34.506 1.00 35.22 191 PRO A N 1
ATOM 1541 C CA . PRO A 1 198 ? -10.574 25.866 34.382 1.00 36.57 191 PRO A CA 1
ATOM 1542 C C . PRO A 1 198 ? -9.615 26.688 33.471 1.00 37.80 191 PRO A C 1
ATOM 1543 O O . PRO A 1 198 ? -10.025 27.108 32.385 1.00 32.32 191 PRO A O 1
ATOM 1547 N N . GLY A 1 199 ? -8.424 27.005 33.982 1.00 32.95 192 GLY A N 1
ATOM 1548 C CA . GLY A 1 199 ? -7.368 27.617 33.198 1.00 30.70 192 GLY A CA 1
ATOM 1549 C C . GLY A 1 199 ? -7.461 29.116 33.020 1.00 29.40 192 GLY A C 1
ATOM 1550 O O . GLY A 1 199 ? -6.554 29.658 32.454 1.00 30.25 192 GLY A O 1
ATOM 1551 N N . SER A 1 200 ? -8.527 29.778 33.489 1.00 30.21 193 SER A N 1
ATOM 1552 C CA . SER A 1 200 ? -8.585 31.250 33.435 1.00 30.39 193 SER A CA 1
ATOM 1553 C C . SER A 1 200 ? -7.539 31.827 34.341 1.00 33.08 193 SER A C 1
ATOM 1554 O O . SER A 1 200 ? -7.141 31.205 35.353 1.00 31.93 193 SER A O 1
ATOM 1557 N N . PHE A 1 201 ? -7.070 33.000 33.953 1.00 27.39 194 PHE A N 1
ATOM 1558 C CA . PHE A 1 201 ? -6.048 33.693 34.691 1.00 27.52 194 PHE A CA 1
ATOM 1559 C C . PHE A 1 201 ? -6.668 34.117 36.053 1.00 30.35 194 PHE A C 1
ATOM 1560 O O . PHE A 1 201 ? -5.998 34.094 37.093 1.00 29.06 194 PHE A O 1
ATOM 1568 N N . GLY A 1 202 ? -7.937 34.520 36.055 1.00 29.22 195 GLY A N 1
ATOM 1569 C CA . GLY A 1 202 ? -8.609 34.885 37.325 1.00 29.94 195 GLY A CA 1
ATOM 1570 C C . GLY A 1 202 ? -8.703 33.687 38.289 1.00 33.21 195 GLY A C 1
ATOM 1571 O O . GLY A 1 202 ? -8.430 33.831 39.479 1.00 30.66 195 GLY A O 1
ATOM 1572 N N . THR A 1 203 ? -9.116 32.505 37.791 1.00 32.14 196 THR A N 1
ATOM 1573 C CA . THR A 1 203 ? -9.094 31.287 38.598 1.00 31.45 196 THR A CA 1
ATOM 1574 C C . THR A 1 203 ? -7.702 31.045 39.193 1.00 33.18 196 THR A C 1
ATOM 1575 O O . THR A 1 203 ? -7.550 30.870 40.416 1.00 35.44 196 THR A O 1
ATOM 1579 N N . TRP A 1 204 ? -6.683 31.053 38.326 1.00 31.27 197 TRP A N 1
ATOM 1580 C CA . TRP A 1 204 ? -5.293 30.872 38.741 1.00 27.85 197 TRP A CA 1
ATOM 1581 C C . TRP A 1 204 ? -4.855 31.844 39.815 1.00 30.79 197 TRP A C 1
ATOM 1582 O O . TRP A 1 204 ? -4.245 31.462 40.838 1.00 32.42 197 TRP A O 1
ATOM 1593 N N . CYS A 1 205 ? -5.133 33.125 39.618 1.00 32.58 198 CYS A N 1
ATOM 1594 C CA . CYS A 1 205 ? -4.840 34.125 40.642 1.00 32.83 198 CYS A CA 1
ATOM 1595 C C . CYS A 1 205 ? -5.573 33.902 41.995 1.00 35.35 198 CYS A C 1
ATOM 1596 O O . CYS A 1 205 ? -4.956 34.045 43.070 1.00 30.28 198 CYS A O 1
ATOM 1599 N N . ASN A 1 206 ? -6.879 33.630 41.941 1.00 34.90 199 ASN A N 1
ATOM 1600 C CA . ASN A 1 206 ? -7.660 33.329 43.179 1.00 35.90 199 ASN A CA 1
ATOM 1601 C C . ASN A 1 206 ? -7.013 32.173 43.940 1.00 33.65 199 ASN A C 1
ATOM 1602 O O . ASN A 1 206 ? -6.827 32.280 45.118 1.00 36.89 199 ASN A O 1
ATOM 1607 N N . GLU A 1 207 ? -6.561 31.135 43.260 1.00 32.07 200 GLU A N 1
ATOM 1608 C CA . GLU A 1 207 ? -5.960 30.025 43.974 1.00 32.16 200 GLU A CA 1
ATOM 1609 C C . GLU A 1 207 ? -4.728 30.477 44.740 1.00 38.61 200 GLU A C 1
ATOM 1610 O O . GLU A 1 207 ? -4.356 29.831 45.724 1.00 37.08 200 GLU A O 1
ATOM 1616 N N . ARG A 1 208 ? -4.069 31.549 44.283 1.00 34.40 201 ARG A N 1
ATOM 1617 C CA . ARG A 1 208 ? -2.840 32.016 44.949 1.00 34.19 201 ARG A CA 1
ATOM 1618 C C . ARG A 1 208 ? -3.114 33.212 45.798 1.00 33.18 201 ARG A C 1
ATOM 1619 O O . ARG A 1 208 ? -2.197 33.825 46.282 1.00 37.86 201 ARG A O 1
ATOM 1627 N N . GLN A 1 209 ? -4.377 33.576 45.922 1.00 33.43 202 GLN A N 1
ATOM 1628 C CA . GLN A 1 209 ? -4.754 34.678 46.735 1.00 39.52 202 GLN A CA 1
ATOM 1629 C C . GLN A 1 209 ? -4.294 35.945 46.091 1.00 41.13 202 GLN A C 1
ATOM 1630 O O . GLN A 1 209 ? -4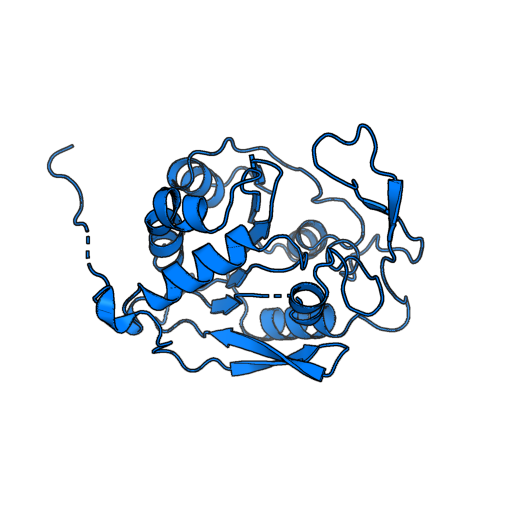.154 36.937 46.778 1.00 37.31 202 GLN A O 1
ATOM 1636 N N . LEU A 1 210 ? -4.017 35.945 44.792 1.00 37.30 203 LEU A N 1
ATOM 1637 C CA . LEU A 1 210 ? -3.499 37.179 44.192 1.00 34.95 203 LEU A CA 1
ATOM 1638 C C . LEU A 1 210 ? -4.658 38.064 43.671 1.00 31.90 203 LEU A C 1
ATOM 1639 O O . LEU A 1 210 ? -5.386 37.636 42.821 1.00 37.41 203 LEU A O 1
ATOM 1644 N N . PRO A 1 211 ? -4.854 39.290 44.212 1.00 32.94 204 PRO A N 1
ATOM 1645 C CA . PRO A 1 211 ? -5.998 40.053 43.659 1.00 33.04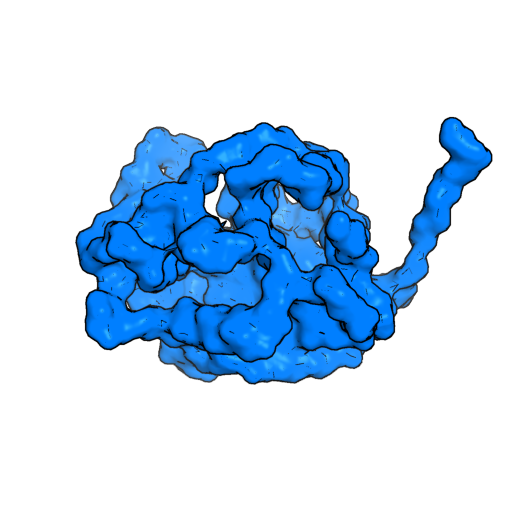 204 PRO A CA 1
ATOM 1646 C C . PRO A 1 211 ? -5.787 40.306 42.130 1.00 39.01 204 PRO A C 1
ATOM 1647 O O . PRO A 1 211 ? -4.711 40.757 41.713 1.00 32.16 204 PRO A O 1
ATOM 1651 N N A CYS A 1 212 ? -6.829 40.040 41.350 0.70 38.66 205 CYS A N 1
ATOM 1652 N N B CYS A 1 212 ? -6.772 39.946 41.302 0.30 37.72 205 CYS A N 1
ATOM 1653 C CA A CYS A 1 212 ? -6.737 40.104 39.903 0.70 34.01 205 CYS A CA 1
ATOM 1654 C CA B CYS A 1 212 ? -6.627 40.001 39.829 0.30 35.68 205 CYS A CA 1
ATOM 1655 C C A CYS A 1 212 ? -8.032 40.704 39.433 0.70 33.66 205 CYS A C 1
ATOM 1656 C C B CYS A 1 212 ? -7.914 40.583 39.200 0.30 34.42 205 CYS A C 1
ATOM 1657 O O A CYS A 1 212 ? -9.106 40.136 39.579 0.70 27.81 205 CYS A O 1
ATOM 1658 O O B CYS A 1 212 ? -8.889 39.848 39.026 0.30 33.28 205 CYS A O 1
ATOM 1663 N N . ILE A 1 213 ? -7.930 41.893 38.890 1.00 29.69 206 ILE A N 1
ATOM 1664 C CA . ILE A 1 213 ? -9.085 42.515 38.303 1.00 30.76 206 ILE A CA 1
ATOM 1665 C C . ILE A 1 213 ? -9.013 42.533 36.766 1.00 32.30 206 ILE A C 1
ATOM 1666 O O . ILE A 1 213 ? -7.956 42.857 36.192 1.00 30.79 206 ILE A O 1
ATOM 1671 N N . THR A 1 214 ? -10.133 42.222 36.104 1.00 29.63 207 THR A N 1
ATOM 1672 C CA . THR A 1 214 ? -10.175 42.320 34.647 1.00 27.19 207 THR A CA 1
ATOM 1673 C C . THR A 1 214 ? -11.052 43.454 34.218 1.00 29.35 207 THR A C 1
ATOM 1674 O O . THR A 1 214 ? -12.253 43.483 34.548 1.00 29.62 207 THR A O 1
ATOM 1678 N N . VAL A 1 215 ? -10.468 44.365 33.447 1.00 27.03 208 VAL A N 1
ATOM 1679 C CA . VAL A 1 215 ? -11.246 45.396 32.842 1.00 27.06 208 VAL A CA 1
ATOM 1680 C C . VAL A 1 215 ? -11.520 44.987 31.381 1.00 26.60 208 VAL A C 1
ATOM 1681 O O . VAL A 1 215 ? -10.558 44.835 30.595 1.00 26.83 208 VAL A O 1
ATOM 1685 N N . GLU A 1 216 ? -12.801 44.807 31.051 1.00 22.51 209 GLU A N 1
ATOM 1686 C CA . GLU A 1 216 ? -13.256 44.470 29.729 1.00 23.93 209 GLU A CA 1
ATOM 1687 C C . GLU A 1 216 ? -13.755 45.754 29.142 1.00 24.65 209 GLU A C 1
ATOM 1688 O O . GLU A 1 216 ? -14.810 46.297 29.592 1.00 23.77 209 GLU A O 1
ATOM 1694 N N . LEU A 1 217 ? -13.026 46.288 28.164 1.00 25.71 210 LEU A N 1
ATOM 1695 C CA . LEU A 1 217 ? -13.532 47.516 27.512 1.00 25.68 210 LEU A CA 1
ATOM 1696 C C . LEU A 1 217 ? -14.775 47.099 26.722 1.00 25.57 210 LEU A C 1
ATOM 1697 O O . LEU A 1 217 ? -14.981 45.891 26.509 1.00 25.89 210 LEU A O 1
ATOM 1702 N N . PRO A 1 218 ? -15.628 48.064 26.318 1.00 25.37 211 PRO A N 1
ATOM 1703 C CA . PRO A 1 218 ? -16.652 47.746 25.301 1.00 28.31 211 PRO A CA 1
ATOM 1704 C C . PRO A 1 218 ? -16.028 47.489 23.901 1.00 31.84 211 PRO A C 1
ATOM 1705 O O . PRO A 1 218 ? -14.796 47.542 23.788 1.00 28.64 211 PRO A O 1
ATOM 1709 N N . PRO A 1 219 ? -16.841 47.150 22.847 1.00 31.22 212 PRO A N 1
ATOM 1710 C CA . PRO A 1 219 ? -16.146 47.026 21.524 1.00 31.47 212 PRO A CA 1
ATOM 1711 C C . PRO A 1 219 ? -15.821 48.412 20.930 1.00 32.68 212 PRO A C 1
ATOM 1712 O O . PRO A 1 219 ? -16.645 48.982 20.273 1.00 29.70 212 PRO A O 1
ATOM 1716 N N . ILE A 1 220 ? -14.641 48.978 21.201 1.00 30.50 213 ILE A N 1
ATOM 1717 C CA . ILE A 1 220 ? -14.359 50.350 20.778 1.00 29.88 213 ILE A CA 1
ATOM 1718 C C . ILE A 1 220 ? -13.073 50.345 20.009 1.00 29.15 213 ILE A C 1
ATOM 1719 O O . ILE A 1 220 ? -12.187 49.477 20.247 1.00 25.34 213 ILE A O 1
ATOM 1724 N N . SER A 1 221 ? -12.931 51.287 19.079 1.00 25.24 214 SER A N 1
ATOM 1725 C CA . SER A 1 221 ? -11.687 51.256 18.277 1.00 26.38 214 SER A CA 1
ATOM 1726 C C . SER A 1 221 ? -10.525 51.730 19.181 1.00 25.72 214 SER A C 1
ATOM 1727 O O . SER A 1 221 ? -10.756 52.350 20.269 1.00 25.33 214 SER A O 1
ATOM 1730 N N . ALA A 1 222 ? -9.302 51.510 18.718 1.00 24.60 215 ALA A N 1
ATOM 1731 C CA . ALA A 1 222 ? -8.104 52.033 19.382 1.00 26.28 215 ALA A CA 1
ATOM 1732 C C . ALA A 1 222 ? -8.093 53.548 19.444 1.00 25.65 215 ALA A C 1
ATOM 1733 O O . ALA A 1 222 ? -7.674 54.126 20.446 1.00 27.15 215 ALA A O 1
ATOM 1735 N N . ASP A 1 223 ? -8.487 54.196 18.346 1.00 28.18 216 ASP A N 1
ATOM 1736 C CA . ASP A 1 223 ? -8.595 55.657 18.270 1.00 27.24 216 ASP A CA 1
ATOM 1737 C C . ASP A 1 223 ? -9.557 56.233 19.365 1.00 25.75 216 ASP A C 1
ATOM 1738 O O . ASP A 1 223 ? -9.231 57.168 20.054 1.00 28.74 216 ASP A O 1
ATOM 1743 N N . LEU A 1 224 ? -10.743 55.673 19.507 1.00 30.20 217 LEU A N 1
ATOM 1744 C CA . LEU A 1 224 ? -11.675 56.100 20.556 1.00 28.06 217 LEU A CA 1
ATOM 1745 C C . LEU A 1 224 ? -11.108 55.769 21.963 1.00 28.11 217 LEU A C 1
ATOM 1746 O O . LEU A 1 224 ? -11.232 56.567 22.885 1.00 30.01 217 LEU A O 1
ATOM 1751 N N . THR A 1 225 ? -10.448 54.618 22.117 1.00 27.63 218 THR A N 1
ATOM 1752 C CA . THR A 1 225 ? -9.771 54.290 23.372 1.00 27.74 218 THR A CA 1
ATOM 1753 C C . THR A 1 225 ? -8.763 55.389 23.826 1.00 28.35 218 THR A C 1
ATOM 1754 O O . THR A 1 225 ? -8.801 55.827 24.976 1.00 29.63 218 THR A O 1
ATOM 1758 N N . ILE A 1 226 ? -7.900 55.841 22.911 1.00 27.96 219 ILE A N 1
ATOM 1759 C CA . ILE A 1 226 ? -6.906 56.896 23.167 1.00 28.59 219 ILE A CA 1
ATOM 1760 C C . ILE A 1 226 ? -7.609 58.199 23.546 1.00 28.60 219 ILE A C 1
ATOM 1761 O O . ILE A 1 226 ? -7.210 58.865 24.505 1.00 31.91 219 ILE A O 1
ATOM 1766 N N . GLU A 1 227 ? -8.654 58.556 22.783 1.00 28.22 220 GLU A N 1
ATOM 1767 C CA . GLU A 1 227 ? -9.360 59.826 22.992 1.00 31.97 220 GLU A CA 1
ATOM 1768 C C . GLU A 1 227 ? -10.320 59.813 24.212 1.00 31.75 220 GLU A C 1
ATOM 1769 O O . GLU A 1 227 ? -10.498 60.822 24.799 1.00 29.32 220 GLU A O 1
ATOM 1775 N N . LYS A 1 228 ? -10.898 58.684 24.605 1.00 29.36 221 LYS A N 1
ATOM 1776 C CA . LYS A 1 228 ? -11.808 58.679 25.737 1.00 29.62 221 LYS A CA 1
ATOM 1777 C C . LYS A 1 228 ? -11.115 58.199 26.991 1.00 31.92 221 LYS A C 1
ATOM 1778 O O . LYS A 1 228 ? -11.452 58.626 28.070 1.00 28.93 221 LYS A O 1
ATOM 1784 N N . HIS A 1 229 ? -10.150 57.299 26.889 1.00 27.87 222 HIS A N 1
ATOM 1785 C CA . HIS A 1 229 ? -9.690 56.667 28.135 1.00 28.82 222 HIS A CA 1
ATOM 1786 C C . HIS A 1 229 ? -8.249 56.810 28.458 1.00 28.57 222 HIS A C 1
ATOM 1787 O O . HIS A 1 229 ? -7.812 56.196 29.406 1.00 31.36 222 HIS A O 1
ATOM 1794 N N . LEU A 1 230 ? -7.480 57.591 27.690 1.00 29.92 223 LEU A N 1
ATOM 1795 C CA . LEU A 1 230 ? -6.020 57.712 27.961 1.00 30.54 223 LEU A CA 1
ATOM 1796 C C . LEU A 1 230 ? -5.688 58.048 29.434 1.00 30.04 223 LEU A C 1
ATOM 1797 O O . LEU A 1 230 ? -4.781 57.446 30.042 1.00 25.24 223 LEU A O 1
ATOM 1802 N N . ASP A 1 231 ? -6.450 58.985 29.994 1.00 28.71 224 ASP A N 1
ATOM 1803 C CA . ASP A 1 231 ? -6.164 59.481 31.340 1.00 32.17 224 ASP A CA 1
ATOM 1804 C C . ASP A 1 231 ? -6.395 58.369 32.373 1.00 31.92 224 ASP A C 1
ATOM 1805 O O . ASP A 1 231 ? -5.696 58.287 33.414 1.00 31.94 224 ASP A O 1
ATOM 1810 N N . ALA A 1 232 ? -7.361 57.510 32.058 1.00 26.60 225 ALA A N 1
ATOM 1811 C CA . ALA A 1 232 ? -7.741 56.429 32.972 1.00 26.75 225 ALA A CA 1
ATOM 1812 C C . ALA A 1 232 ? -6.590 55.404 33.027 1.00 27.23 225 ALA A C 1
ATOM 1813 O O . ALA A 1 232 ? -6.176 54.975 34.113 1.00 27.62 225 ALA A O 1
ATOM 1815 N N . PHE A 1 233 ? -6.009 55.070 31.866 1.00 24.63 226 PHE A N 1
ATOM 1816 C CA . PHE A 1 233 ? -4.783 54.259 31.889 1.00 27.70 226 PHE A CA 1
ATOM 1817 C C . PHE A 1 233 ? -3.575 54.906 32.560 1.00 27.04 226 PHE A C 1
ATOM 1818 O O . PHE A 1 233 ? -2.830 54.238 33.305 1.00 32.06 226 PHE A O 1
ATOM 1826 N N . ILE A 1 234 ? -3.291 56.159 32.196 1.00 29.01 227 ILE A N 1
ATOM 1827 C CA . ILE A 1 234 ? -2.193 56.912 32.829 1.00 28.37 227 ILE A CA 1
ATOM 1828 C C . ILE A 1 234 ? -2.358 56.948 34.391 1.00 31.08 227 ILE A C 1
ATOM 1829 O O . ILE A 1 234 ? -1.409 56.635 35.148 1.00 30.34 227 ILE A O 1
ATOM 1834 N N . ALA A 1 235 ? -3.556 57.322 34.866 1.00 28.62 228 ALA A N 1
ATOM 1835 C CA . ALA A 1 235 ? -3.870 57.283 36.308 1.00 30.24 228 ALA A CA 1
ATOM 1836 C C . ALA A 1 235 ? -3.491 55.925 36.923 1.00 30.29 228 ALA A C 1
ATOM 1837 O O . ALA A 1 235 ? -2.753 55.851 37.955 1.00 34.66 228 ALA A O 1
ATOM 1839 N N . LEU A 1 236 ? -3.950 54.852 36.270 1.00 27.71 229 LEU A N 1
ATOM 1840 C CA . LEU A 1 236 ? -3.715 53.494 36.752 1.00 26.98 229 LEU A CA 1
ATOM 1841 C C . LEU A 1 236 ? -2.233 53.193 36.895 1.00 28.60 229 LEU A C 1
ATOM 1842 O O . LEU A 1 236 ? -1.821 52.574 37.865 1.00 28.85 229 LEU A O 1
ATOM 1847 N N . LEU A 1 237 ? -1.434 53.632 35.930 1.00 27.44 230 LEU A N 1
ATOM 1848 C CA . LEU A 1 237 ? 0.004 53.400 35.978 1.00 28.94 230 LEU A CA 1
ATOM 1849 C C . LEU A 1 237 ? 0.732 54.032 37.205 1.00 33.30 230 LEU A C 1
ATOM 1850 O O . LEU A 1 237 ? 1.836 53.585 37.593 1.00 32.91 230 LEU A O 1
ATOM 1855 N N . GLN A 1 238 ? 0.111 55.048 37.787 1.00 32.71 231 GLN A N 1
ATOM 1856 C CA . GLN A 1 238 ? 0.646 55.802 38.925 1.00 38.62 231 GLN A CA 1
ATOM 1857 C C . GLN A 1 238 ? -0.173 55.521 40.176 1.00 39.51 231 GLN A C 1
ATOM 1858 O O . GLN A 1 238 ? -0.053 56.266 41.146 1.00 42.20 231 GLN A O 1
ATOM 1864 N N . HIS A 1 239 ? -1.073 54.548 40.158 1.00 32.48 232 HIS A N 1
ATOM 1865 C CA . HIS A 1 239 ? -2.114 54.533 41.220 1.00 39.56 232 HIS A CA 1
ATOM 1866 C C . HIS A 1 239 ? -1.628 53.698 42.353 1.00 41.05 232 HIS A C 1
ATOM 1867 O O . HIS A 1 239 ? -1.049 52.632 42.139 1.00 41.84 232 HIS A O 1
ATOM 1874 N N . ASP A 1 240 ? -1.836 54.192 43.561 1.00 46.52 233 ASP A N 1
ATOM 1875 C CA . ASP A 1 240 ? -1.655 53.385 44.747 1.00 51.84 233 ASP A CA 1
ATOM 1876 C C . ASP A 1 240 ? -2.912 52.788 45.198 1.00 52.79 233 ASP A C 1
ATOM 1877 O O . ASP A 1 240 ? -3.843 53.533 45.478 1.00 66.31 233 ASP A O 1
ATOM 1882 N N . PRO A 1 241 ? -2.957 51.456 45.291 1.00 48.26 234 PRO A N 1
ATOM 1883 C CA . PRO A 1 241 ? -4.197 50.819 45.740 1.00 53.69 234 PRO A CA 1
ATOM 1884 C C . PRO A 1 241 ? -4.108 50.462 47.240 1.00 50.27 234 PRO A C 1
ATOM 1885 O O . PRO A 1 241 ? -5.063 50.679 47.994 1.00 58.03 234 PRO A O 1
#

Secondary structure (DSSP, 8-state):
--SPPP-----GGGTTS-SSPPEEEEE-TTSPEEEEB---S--TT--EEEE-SSTT--HHHHHHHHHHHHS-GGG--SEEE---HHHHHTT-SS-TTSB-GGG-S--TT--S--EEE-SSTT-SS--EEEB--BTTB--HHHHHHHHHHHHH--S-EEEEE-SS-EEE-SSS-HHHHHHHHHHT--EE--SSSSSTT-HHHHHHHTT--EEEEE--S--HHHHHHHHHHHHHHHHT---

B-factor: mean 33.32, std 9.95, range [19.32, 109.99]